Protein AF-A0A1H3JTW1-F1 (afdb_monomer_lite)

Sequence (187 aa):
MADDEDEQVDLDAFEPDTESDEREAGEGAERQVGAGPDRGVDTGDSSDGGDDETGGDDAVETTPVADLDSDERIELGVDLLAHVERDSLSLAEAVDRIETVTTNPALTREILDTAELRGVIEREGGRLQTRRRGTAVQFEAEVIEREGDYECRRCGASLSTGHFVRFGTGELGPFGPSCVRAVLGRD

pLDDT: mean 70.4, std 19.63, range [35.31, 95.12]

Foldseek 3Di:
DDDDDDDDPDPPDDDDDDDDDDDDDDDDDDDDDDDDDDDDDDDDDDDDDDDDDDPDPPPPPFDELVRDDLVLLLVVLLQLLLQAPDQKAAPVLSLLLSVLNPPDVVSSVSSVVVNVVVVQWDDDPRIIGGPNPPCHPPPVPFKDKDADFDAFSNPRDTDRIFIWGDDPSGIGDRHDPVRVCVSSHND

Organism: NCBI:txid660517

InterPro domains:
  IPR043870 Protein of unknown function DUF5830 [PF19148] (73-187)

Radius of gyration: 27.18 Å; chains: 1; bounding box: 53×55×98 Å

Structure (mmCIF, N/CA/C/O backbone):
data_AF-A0A1H3JTW1-F1
#
_entry.id   AF-A0A1H3JTW1-F1
#
loop_
_atom_site.group_PDB
_atom_site.id
_atom_site.type_symbol
_atom_site.label_atom_id
_atom_site.label_alt_id
_atom_site.label_comp_id
_atom_site.label_asym_id
_atom_site.label_entity_id
_atom_site.label_seq_id
_atom_site.pdbx_PDB_ins_code
_atom_site.Cartn_x
_atom_site.Cartn_y
_atom_site.Cartn_z
_atom_site.occupancy
_atom_site.B_iso_or_equiv
_atom_site.auth_seq_id
_atom_site.auth_comp_id
_atom_site.auth_asym_id
_atom_site.auth_atom_id
_atom_site.pdbx_PDB_model_num
ATOM 1 N N . MET A 1 1 ? 16.845 -17.003 59.745 1.00 39.97 1 MET A N 1
ATOM 2 C CA . MET A 1 1 ? 16.706 -16.039 58.637 1.00 39.97 1 MET A CA 1
ATOM 3 C C . MET A 1 1 ? 15.468 -16.523 57.905 1.00 39.97 1 MET A C 1
ATOM 5 O O . MET A 1 1 ? 15.562 -17.589 57.317 1.00 39.97 1 MET A O 1
ATOM 9 N N . ALA A 1 2 ? 14.305 -16.113 58.422 1.00 48.03 2 ALA A N 1
ATOM 10 C CA . ALA A 1 2 ? 13.511 -14.977 57.918 1.00 48.03 2 ALA A CA 1
ATOM 11 C C . ALA A 1 2 ? 12.881 -15.384 56.571 1.00 48.03 2 ALA A C 1
ATOM 13 O O . ALA A 1 2 ? 13.648 -15.608 55.640 1.00 48.03 2 ALA A O 1
ATOM 14 N N . ASP A 1 3 ? 11.625 -15.854 56.542 1.00 45.81 3 ASP A N 1
ATOM 15 C CA . ASP A 1 3 ? 10.356 -15.072 56.545 1.00 45.81 3 ASP A CA 1
ATOM 16 C C . ASP A 1 3 ? 10.155 -14.324 55.200 1.00 45.81 3 ASP A C 1
ATOM 18 O O . ASP A 1 3 ? 11.155 -13.948 54.595 1.00 45.81 3 ASP A O 1
ATOM 22 N N . ASP A 1 4 ? 8.887 -14.166 54.778 1.00 54.69 4 ASP A N 1
ATOM 23 C CA . ASP A 1 4 ? 8.293 -13.800 53.457 1.00 54.69 4 ASP A CA 1
ATOM 24 C C . ASP A 1 4 ? 7.843 -15.033 52.640 1.00 54.69 4 ASP A C 1
ATOM 26 O O . ASP A 1 4 ? 8.648 -15.682 51.972 1.00 54.69 4 ASP A O 1
ATOM 30 N N . GLU A 1 5 ? 6.613 -15.560 52.738 1.00 53.56 5 GLU A N 1
ATOM 31 C CA . GLU A 1 5 ? 5.251 -14.969 52.787 1.00 53.56 5 GLU A CA 1
ATOM 32 C C . GLU A 1 5 ? 4.849 -14.197 51.512 1.00 53.56 5 GLU A C 1
ATOM 34 O O . GLU A 1 5 ? 5.497 -13.241 51.113 1.00 53.56 5 GLU A O 1
ATOM 39 N N . ASP A 1 6 ? 3.785 -14.711 50.881 1.00 49.84 6 ASP A N 1
ATOM 40 C CA . ASP A 1 6 ? 2.730 -14.053 50.102 1.00 49.84 6 ASP A CA 1
ATOM 41 C C . ASP A 1 6 ? 3.029 -12.800 49.258 1.00 49.84 6 ASP A C 1
ATOM 43 O O . ASP A 1 6 ? 3.223 -11.716 49.788 1.00 49.84 6 ASP A O 1
ATOM 47 N N . GLU A 1 7 ? 2.806 -12.908 47.940 1.00 55.66 7 GLU A N 1
ATOM 48 C CA . GLU A 1 7 ? 1.711 -12.145 47.309 1.00 55.66 7 GLU A CA 1
ATOM 49 C C . GLU A 1 7 ? 1.318 -12.793 45.968 1.00 55.66 7 GLU A C 1
ATOM 51 O O . GLU A 1 7 ? 1.917 -12.560 44.916 1.00 55.66 7 GLU A O 1
ATOM 56 N N . GLN A 1 8 ? 0.306 -13.662 46.009 1.00 54.03 8 GLN A N 1
ATOM 57 C CA . GLN A 1 8 ? -0.474 -13.982 44.818 1.00 54.03 8 GLN A CA 1
ATOM 58 C C . GLN A 1 8 ? -1.386 -12.788 44.548 1.00 54.03 8 GLN A C 1
ATOM 60 O O . GLN A 1 8 ? -2.304 -12.522 45.321 1.00 54.03 8 GLN A O 1
ATOM 65 N N . VAL A 1 9 ? -1.118 -12.045 43.477 1.00 57.81 9 VAL A N 1
ATOM 66 C CA . VAL A 1 9 ? -2.037 -11.006 43.003 1.00 57.81 9 VAL A CA 1
ATOM 67 C C . VAL A 1 9 ? -3.036 -11.667 42.057 1.00 57.81 9 VAL A C 1
ATOM 69 O O . VAL A 1 9 ? -2.832 -11.730 40.845 1.00 57.81 9 VAL A O 1
ATOM 72 N N . ASP A 1 10 ? -4.101 -12.214 42.640 1.00 49.75 10 ASP A N 1
ATOM 73 C CA . ASP A 1 10 ? -5.348 -12.517 41.944 1.00 49.75 10 ASP A CA 1
ATOM 74 C C . ASP A 1 10 ? -5.970 -11.193 41.469 1.00 49.75 10 ASP A C 1
ATOM 76 O O . ASP A 1 10 ? -6.412 -10.371 42.274 1.00 49.75 10 ASP A O 1
ATOM 80 N N . LEU A 1 11 ? -5.988 -10.966 40.155 1.00 53.09 11 LEU A N 1
ATOM 81 C CA . LEU A 1 11 ? -6.715 -9.863 39.521 1.00 53.09 11 LEU A CA 1
ATOM 82 C C . LEU A 1 11 ? -7.708 -10.421 38.496 1.00 53.09 11 LEU A C 1
ATOM 84 O O . LEU A 1 11 ? -7.651 -10.111 37.309 1.00 53.09 11 LEU A O 1
ATOM 88 N N . ASP A 1 12 ? -8.636 -11.240 38.983 1.00 49.94 12 ASP A N 1
ATOM 89 C CA . ASP A 1 12 ? -9.962 -11.387 38.388 1.00 49.94 12 ASP A CA 1
ATOM 90 C C . ASP A 1 12 ? -10.870 -10.296 38.975 1.00 49.94 12 ASP A C 1
ATOM 92 O O . ASP A 1 12 ? -11.143 -10.320 40.174 1.00 49.94 12 ASP A O 1
ATOM 96 N N . ALA A 1 13 ? -11.307 -9.340 38.142 1.00 59.62 13 ALA A N 1
ATOM 97 C CA . ALA A 1 13 ? -12.614 -8.657 38.192 1.00 59.62 13 ALA A CA 1
ATOM 98 C C . ALA A 1 13 ? -12.551 -7.274 37.524 1.00 59.62 13 ALA A C 1
ATOM 100 O O . ALA A 1 13 ? -12.256 -6.270 38.173 1.00 59.62 13 ALA A O 1
ATOM 101 N N . PHE A 1 14 ? -12.934 -7.194 36.250 1.00 41.34 14 PHE A N 1
ATOM 102 C CA . PHE A 1 14 ? -13.675 -6.022 35.782 1.00 41.34 14 PHE A CA 1
ATOM 103 C C . PHE A 1 14 ? -14.545 -6.402 34.581 1.00 41.34 14 PHE A C 1
ATOM 105 O O . PHE A 1 14 ? -14.146 -6.272 33.426 1.00 41.34 14 PHE A O 1
ATOM 112 N N . GLU A 1 15 ? -15.726 -6.937 34.879 1.00 53.72 15 GLU A N 1
ATOM 113 C CA . GLU A 1 15 ? -16.833 -7.004 33.926 1.00 53.72 15 GLU A CA 1
ATOM 114 C C . GLU A 1 15 ? -17.608 -5.667 33.897 1.00 53.72 15 GLU A C 1
ATOM 116 O O . GLU A 1 15 ? -17.462 -4.855 34.817 1.00 53.72 15 GLU A O 1
ATOM 121 N N . PRO A 1 16 ? -18.351 -5.401 32.806 1.00 55.44 16 PRO A N 1
ATOM 122 C CA . PRO A 1 16 ? -18.637 -4.064 32.298 1.00 55.44 16 PRO A CA 1
ATOM 123 C C . PRO A 1 16 ? -20.049 -3.575 32.636 1.00 55.44 16 PRO A C 1
ATOM 125 O O . PRO A 1 16 ? -21.001 -4.337 32.544 1.00 55.44 16 PRO A O 1
ATOM 128 N N . ASP A 1 17 ? -20.204 -2.271 32.869 1.00 44.56 17 ASP A N 1
ATOM 129 C CA . ASP A 1 17 ? -21.512 -1.611 32.879 1.00 44.56 17 ASP A CA 1
ATOM 130 C C . ASP A 1 17 ? -21.368 -0.147 32.451 1.00 44.56 17 ASP A C 1
ATOM 132 O O . ASP A 1 17 ? -20.795 0.676 33.166 1.00 44.56 17 ASP A O 1
ATOM 136 N N . THR A 1 18 ? -21.905 0.207 31.284 1.00 54.62 18 THR A N 1
ATOM 137 C CA . THR A 1 18 ? -22.681 1.450 31.145 1.00 54.62 18 THR A CA 1
ATOM 138 C C . THR A 1 18 ? -23.544 1.386 29.893 1.00 54.62 18 THR A C 1
ATOM 140 O O . THR A 1 18 ? -23.107 1.605 28.766 1.00 54.62 18 THR A O 1
ATOM 143 N N . GLU A 1 19 ? -24.798 1.031 30.144 1.00 47.00 19 GLU A N 1
ATOM 144 C CA . GLU A 1 19 ? -25.933 1.193 29.256 1.00 47.00 19 GLU A CA 1
ATOM 145 C C . GLU A 1 19 ? -26.225 2.676 28.959 1.00 47.00 19 GLU A C 1
ATOM 147 O O . GLU A 1 19 ? -25.937 3.561 29.767 1.00 47.00 19 GLU A O 1
ATOM 152 N N . SER A 1 20 ? -26.985 2.856 27.875 1.00 45.66 20 SER A N 1
ATOM 153 C CA . SER A 1 20 ? -27.972 3.917 27.627 1.00 45.66 20 SER A CA 1
ATOM 154 C C . SER A 1 20 ? -27.495 5.241 27.024 1.00 45.66 20 SER A C 1
ATOM 156 O O . SER A 1 20 ? -26.458 5.776 27.387 1.00 45.66 20 SER A O 1
ATOM 158 N N . ASP A 1 21 ? -28.259 5.944 26.196 1.00 40.72 21 ASP A N 1
ATOM 159 C CA . ASP A 1 21 ? -29.463 5.690 25.390 1.00 40.72 21 ASP A CA 1
ATOM 160 C C . ASP A 1 21 ? -29.823 7.086 24.841 1.00 40.72 21 ASP A C 1
ATOM 162 O O . ASP A 1 21 ? -30.014 8.005 25.633 1.00 40.72 21 ASP A O 1
ATOM 166 N N . GLU A 1 22 ? -29.859 7.217 23.511 1.00 48.59 22 GLU A N 1
ATOM 167 C CA . GLU A 1 22 ? -30.683 8.132 22.697 1.00 48.59 22 GLU A CA 1
ATOM 168 C C . GLU A 1 22 ? -30.668 9.669 22.925 1.00 48.59 22 GLU A C 1
ATOM 170 O O . GLU A 1 22 ? -30.369 10.172 24.002 1.00 48.59 22 GLU A O 1
ATOM 175 N N . ARG A 1 23 ? -31.148 10.389 21.879 1.00 49.84 23 ARG A N 1
ATOM 176 C CA . ARG A 1 23 ? -31.726 11.768 21.831 1.00 49.84 23 ARG A CA 1
ATOM 177 C C . ARG A 1 23 ? -30.828 12.879 21.235 1.00 49.84 23 ARG A C 1
ATOM 179 O O . ARG A 1 23 ? -29.705 13.055 21.673 1.00 49.84 23 ARG A O 1
ATOM 186 N N . GLU A 1 24 ? -31.222 13.727 20.271 1.00 51.81 24 GLU A N 1
ATOM 187 C CA . GLU A 1 24 ? -32.427 13.893 19.436 1.00 51.81 24 GLU A CA 1
ATOM 188 C C . GLU A 1 24 ? -32.083 14.613 18.112 1.00 51.81 24 GLU A C 1
ATOM 190 O O . GLU A 1 24 ? -31.030 15.228 17.952 1.00 51.81 24 GLU A O 1
ATOM 195 N N . ALA A 1 25 ? -33.068 14.547 17.215 1.00 50.84 25 ALA A N 1
ATOM 196 C CA . ALA A 1 25 ? -33.339 15.302 16.000 1.00 50.84 25 ALA A CA 1
ATOM 197 C C . ALA A 1 25 ? -32.882 16.774 15.918 1.00 50.84 25 ALA A C 1
ATOM 199 O O . ALA A 1 25 ? -32.978 17.556 16.862 1.00 50.84 25 ALA A O 1
ATOM 200 N N . GLY A 1 26 ? -32.556 17.171 14.684 1.00 46.72 26 GLY A N 1
ATOM 201 C CA . GLY A 1 26 ? -32.513 18.557 14.230 1.00 46.72 26 GLY A CA 1
ATOM 202 C C . GLY A 1 26 ? -32.901 18.658 12.754 1.00 46.72 26 GLY A C 1
ATOM 203 O O . GLY A 1 26 ? -32.041 18.638 11.879 1.00 46.72 26 GLY A O 1
ATOM 204 N N . GLU A 1 27 ? -34.204 18.741 12.488 1.00 47.66 27 GLU A N 1
ATOM 205 C CA . GLU A 1 27 ? -34.794 19.157 11.210 1.00 47.66 27 GLU A CA 1
ATOM 206 C C . GLU A 1 27 ? -34.706 20.689 11.040 1.00 47.66 27 GLU A C 1
ATOM 208 O O . GLU A 1 27 ? -34.861 21.440 12.003 1.00 47.66 27 GLU A O 1
ATOM 213 N N . GLY A 1 28 ? -34.519 21.165 9.804 1.00 42.78 28 GLY A N 1
ATOM 214 C CA . GLY A 1 28 ? -34.637 22.585 9.435 1.00 42.78 28 GLY A CA 1
ATOM 215 C C . GLY A 1 28 ? -34.080 22.850 8.030 1.00 42.78 28 GLY A C 1
ATOM 216 O O . GLY A 1 28 ? -32.876 22.976 7.856 1.00 42.78 28 GLY A O 1
ATOM 217 N N . ALA A 1 29 ? -34.882 22.719 6.973 1.00 45.94 29 ALA A N 1
ATOM 218 C CA . ALA A 1 29 ? -35.736 23.773 6.407 1.00 45.94 29 ALA A CA 1
ATOM 219 C C . ALA A 1 29 ? -34.972 24.813 5.546 1.00 45.94 29 ALA A C 1
ATOM 221 O O . ALA A 1 29 ? -34.423 25.792 6.037 1.00 45.94 29 ALA A O 1
ATOM 222 N N . GLU A 1 30 ? -34.982 24.544 4.234 1.00 45.72 30 GLU A N 1
ATOM 223 C CA . GLU A 1 30 ? -35.248 25.4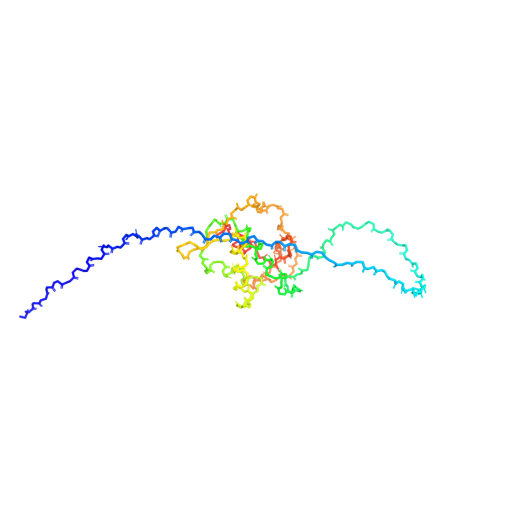47 3.097 1.00 45.72 30 GLU A CA 1
ATOM 224 C C . GLU A 1 30 ? -34.903 26.957 3.159 1.00 45.72 30 GLU A C 1
ATOM 226 O O . GLU A 1 30 ? -35.371 27.703 4.014 1.00 45.72 30 GLU A O 1
ATOM 231 N N . ARG A 1 31 ? -34.274 27.468 2.082 1.00 42.44 31 ARG A N 1
ATOM 232 C CA . ARG A 1 31 ? -34.903 28.495 1.218 1.00 42.44 31 ARG A CA 1
ATOM 233 C C . ARG A 1 31 ? -34.130 28.787 -0.071 1.00 42.44 31 ARG A C 1
ATOM 235 O O . ARG A 1 31 ? -32.915 28.927 -0.092 1.00 42.44 31 ARG A O 1
ATOM 242 N N . GLN A 1 32 ? -34.920 28.929 -1.129 1.00 51.72 32 GLN A N 1
ATOM 243 C CA . GLN A 1 32 ? -34.580 29.312 -2.497 1.00 51.72 32 GLN A CA 1
ATOM 244 C C . GLN A 1 32 ? -34.522 30.844 -2.640 1.00 51.72 32 GLN A C 1
ATOM 246 O O . GLN A 1 32 ? -35.318 31.518 -1.992 1.00 51.72 32 GLN A O 1
ATOM 251 N N . VAL A 1 33 ? -33.674 31.362 -3.538 1.00 49.25 33 VAL A N 1
ATOM 252 C CA . VAL A 1 33 ? -33.781 32.628 -4.317 1.00 49.25 33 VAL A CA 1
ATOM 253 C C . VAL A 1 33 ? -32.602 32.627 -5.317 1.00 49.25 33 VAL A C 1
ATOM 255 O O . VAL A 1 33 ? -31.524 32.197 -4.939 1.00 49.25 33 VAL A O 1
ATOM 258 N N . GLY A 1 34 ? -32.641 33.051 -6.580 1.00 40.59 34 GLY A N 1
ATOM 259 C CA . GLY A 1 34 ? -33.642 33.651 -7.458 1.00 40.59 34 GLY A CA 1
ATOM 260 C C . GLY A 1 34 ? -33.012 33.892 -8.857 1.00 40.59 34 GLY A C 1
ATOM 261 O O . GLY A 1 34 ? -31.815 33.694 -9.040 1.00 40.59 34 GLY A O 1
ATOM 262 N N . ALA A 1 35 ? -33.850 34.286 -9.824 1.00 41.34 35 ALA A N 1
ATOM 263 C CA . ALA A 1 35 ? -33.577 34.642 -11.233 1.00 41.34 35 ALA A CA 1
ATOM 264 C C . ALA A 1 35 ? -32.351 35.566 -11.454 1.00 41.34 35 ALA A C 1
ATOM 266 O O . ALA A 1 35 ? -32.065 36.395 -10.601 1.00 41.34 35 ALA A O 1
ATOM 267 N N . GLY A 1 36 ? -31.599 35.515 -12.561 1.00 38.34 36 GLY A N 1
ATOM 268 C CA . GLY A 1 36 ? -31.982 35.720 -13.970 1.00 38.34 36 GLY A CA 1
ATOM 269 C C . GLY A 1 36 ? -30.752 36.193 -14.798 1.00 38.34 36 GLY A C 1
ATOM 270 O O . GLY A 1 36 ? -29.670 36.291 -14.227 1.00 38.34 36 GLY A O 1
ATOM 271 N N . PRO A 1 37 ? -30.891 36.438 -16.119 1.00 66.38 37 PRO A N 1
ATOM 272 C CA . PRO A 1 37 ? -29.858 36.233 -17.156 1.00 66.38 37 PRO A CA 1
ATOM 273 C C . PRO A 1 37 ? -29.058 37.496 -17.538 1.00 66.38 37 PRO A C 1
ATOM 275 O O . PRO A 1 37 ? -29.441 38.577 -17.123 1.00 66.38 37 PRO A O 1
ATOM 278 N N . ASP A 1 38 ? -27.984 37.359 -18.343 1.00 41.66 38 ASP A N 1
ATOM 279 C CA . ASP A 1 38 ? -27.704 38.155 -19.568 1.00 41.66 38 ASP A CA 1
ATOM 280 C C . ASP A 1 38 ? -26.232 38.075 -20.067 1.00 41.66 38 ASP A C 1
ATOM 282 O O . ASP A 1 38 ? -25.303 38.517 -19.404 1.00 41.66 38 ASP A O 1
ATOM 286 N N . ARG A 1 39 ? -26.091 37.573 -21.306 1.00 46.66 39 ARG A N 1
ATOM 287 C CA . ARG A 1 39 ? -25.243 38.015 -22.445 1.00 46.66 39 ARG A CA 1
ATOM 288 C C . ARG A 1 39 ? -23.734 38.302 -22.297 1.00 46.66 39 ARG A C 1
ATOM 290 O O . ARG A 1 39 ? -23.318 39.258 -21.658 1.00 46.66 39 ARG A O 1
ATOM 297 N N . GLY A 1 40 ? -22.969 37.657 -23.186 1.00 42.19 40 GLY A N 1
ATOM 298 C CA . GLY A 1 40 ? -21.705 38.176 -23.723 1.00 42.19 40 GLY A CA 1
ATOM 299 C C . GLY A 1 40 ? -21.008 37.185 -24.657 1.00 42.19 40 GLY A C 1
ATOM 300 O O . GLY A 1 40 ? -20.338 36.279 -24.187 1.00 42.19 40 GLY A O 1
ATOM 301 N N . VAL A 1 41 ? -21.222 37.338 -25.963 1.00 51.16 41 VAL A N 1
ATOM 302 C CA . VAL A 1 41 ? -20.533 36.638 -27.061 1.00 51.16 41 VAL A CA 1
ATOM 303 C C . VAL A 1 41 ? -19.079 37.101 -27.173 1.00 51.16 41 VAL A C 1
ATOM 305 O O . VAL A 1 41 ? -18.845 38.273 -26.927 1.00 51.16 41 VAL A O 1
ATOM 308 N N . ASP A 1 42 ? -18.160 36.237 -27.617 1.00 41.31 42 ASP A N 1
ATOM 309 C CA . ASP A 1 42 ? -17.173 36.597 -28.646 1.00 41.31 42 ASP A CA 1
ATOM 310 C C . ASP A 1 42 ? -16.522 35.352 -29.274 1.00 41.31 42 ASP A C 1
ATOM 312 O O . ASP A 1 42 ? -16.047 34.429 -28.617 1.00 41.31 42 ASP A O 1
ATOM 316 N N . THR A 1 43 ? -16.590 35.361 -30.598 1.00 47.75 43 THR A N 1
ATOM 317 C CA . THR A 1 43 ? -16.120 34.405 -31.601 1.00 47.75 43 THR A CA 1
ATOM 318 C C . THR A 1 43 ? -14.596 34.378 -31.719 1.00 47.75 43 THR A C 1
ATOM 320 O O . THR A 1 43 ? -13.959 35.428 -31.757 1.00 47.75 43 THR A O 1
ATOM 323 N N . GLY A 1 44 ? -14.031 33.186 -31.916 1.00 41.81 44 GLY A N 1
ATOM 324 C CA . GLY A 1 44 ? -12.635 32.985 -32.302 1.00 41.81 44 GLY A CA 1
ATOM 325 C C . GLY A 1 44 ? -12.475 31.678 -33.068 1.00 41.81 44 GLY A C 1
ATOM 326 O O . GLY A 1 44 ? -12.157 30.648 -32.489 1.00 41.81 44 GLY A O 1
ATOM 327 N N . ASP A 1 45 ? -12.771 31.751 -34.362 1.00 43.66 45 ASP A N 1
ATOM 328 C CA . ASP A 1 45 ? -12.500 30.755 -35.394 1.00 43.66 45 ASP A CA 1
ATOM 329 C C . ASP A 1 45 ? -10.990 30.518 -35.554 1.00 43.66 45 ASP A C 1
ATOM 331 O O . ASP A 1 45 ? -10.225 31.466 -35.734 1.00 43.66 45 ASP A O 1
ATOM 335 N N . SER A 1 46 ? -10.573 29.255 -35.512 1.00 43.56 46 SER A N 1
ATOM 336 C CA . SER A 1 46 ? -9.459 28.726 -36.305 1.00 43.56 46 SER A CA 1
ATOM 337 C C . SER A 1 46 ? -9.618 27.215 -36.382 1.00 43.56 46 SER A C 1
ATOM 339 O O . SER A 1 46 ? -9.343 26.480 -35.437 1.00 43.56 46 SER A O 1
ATOM 341 N N . SER A 1 47 ? -10.134 26.789 -37.528 1.00 48.53 47 SER A N 1
ATOM 342 C CA . SER A 1 47 ? -10.092 25.411 -37.988 1.00 48.53 47 SER A CA 1
ATOM 343 C C . SER A 1 47 ? -8.639 25.041 -38.281 1.00 48.53 47 SER A C 1
ATOM 345 O O . SER A 1 47 ? -8.007 25.722 -39.084 1.00 48.53 47 SER A O 1
ATOM 347 N N . ASP A 1 48 ? -8.137 23.953 -37.708 1.00 42.53 48 ASP A N 1
ATOM 348 C CA . ASP A 1 48 ? -7.096 23.168 -38.368 1.00 42.53 48 ASP A CA 1
ATOM 349 C C . ASP A 1 48 ? -7.483 21.695 -38.251 1.00 42.53 48 ASP A C 1
ATOM 351 O O . ASP A 1 48 ? -7.746 21.176 -37.165 1.00 42.53 48 ASP A O 1
ATOM 355 N N . GLY A 1 49 ? -7.685 21.099 -39.422 1.00 47.41 49 GLY A N 1
ATOM 356 C CA . GLY A 1 49 ? -8.200 19.756 -39.592 1.00 47.41 49 GLY A CA 1
ATOM 357 C C . GLY A 1 49 ? -7.156 18.707 -39.245 1.00 47.41 49 GLY A C 1
ATOM 358 O O . GLY A 1 49 ? -5.959 18.877 -39.458 1.00 47.41 49 GLY A O 1
ATOM 359 N N . GLY A 1 50 ? -7.663 17.586 -38.759 1.00 39.94 50 GLY A N 1
ATOM 360 C CA . GLY A 1 50 ? -6.912 16.371 -38.524 1.00 39.94 50 GLY A CA 1
ATOM 361 C C . GLY A 1 50 ? -7.898 15.245 -38.287 1.00 39.94 50 GLY A C 1
ATOM 362 O O . GLY A 1 50 ? -8.052 14.785 -37.162 1.00 39.94 50 GLY A O 1
ATOM 363 N N . ASP A 1 51 ? -8.616 14.862 -39.341 1.00 48.53 51 ASP A N 1
ATOM 364 C CA . ASP A 1 51 ? -9.229 13.546 -39.434 1.00 48.53 51 ASP A CA 1
ATOM 365 C C . ASP A 1 51 ? -8.105 12.502 -39.339 1.00 48.53 51 ASP A C 1
ATOM 367 O O . ASP A 1 51 ? -7.309 12.361 -40.268 1.00 48.53 51 ASP A O 1
ATOM 371 N N . ASP A 1 52 ? -8.029 11.778 -38.227 1.00 37.97 52 ASP A N 1
ATOM 372 C CA . ASP A 1 52 ? -7.421 10.452 -38.219 1.00 37.97 52 ASP A CA 1
ATOM 373 C C . ASP A 1 52 ? -8.286 9.523 -37.373 1.00 37.97 52 ASP A C 1
ATOM 375 O O . ASP A 1 52 ? -8.313 9.551 -36.141 1.00 37.97 52 ASP A O 1
ATOM 379 N N . GLU A 1 53 ? -9.070 8.730 -38.092 1.00 50.47 53 GLU A N 1
ATOM 380 C CA . GLU A 1 53 ? -9.780 7.596 -37.546 1.00 50.47 53 GLU A CA 1
ATOM 381 C C . GLU A 1 53 ? -8.757 6.510 -37.227 1.00 50.47 53 GLU A C 1
ATOM 383 O O . GLU A 1 53 ? -8.422 5.684 -38.075 1.00 50.47 53 GLU A O 1
ATOM 388 N N . THR A 1 54 ? -8.308 6.478 -35.977 1.00 44.66 54 THR A N 1
ATOM 389 C CA . THR A 1 54 ? -7.739 5.265 -35.406 1.00 44.66 54 THR A CA 1
ATOM 390 C C . THR A 1 54 ? -8.629 4.826 -34.253 1.00 44.66 54 THR A C 1
ATOM 392 O O . THR A 1 54 ? -8.553 5.338 -33.138 1.00 44.66 54 THR A O 1
ATOM 395 N N . GLY A 1 55 ? -9.494 3.847 -34.530 1.00 49.16 55 GLY A N 1
ATOM 396 C CA . GLY A 1 55 ? -9.932 2.927 -33.491 1.00 49.16 55 GLY A CA 1
ATOM 397 C C . GLY A 1 55 ? -8.681 2.290 -32.894 1.00 49.16 55 GLY A C 1
ATOM 398 O O . GLY A 1 55 ? -8.032 1.478 -33.548 1.00 49.16 55 GLY A O 1
ATOM 399 N N . GLY A 1 56 ? -8.318 2.738 -31.699 1.00 38.44 56 GLY A N 1
ATOM 400 C CA . GLY A 1 56 ? -7.268 2.170 -30.875 1.00 38.44 56 GLY A CA 1
ATOM 401 C C . GLY A 1 56 ? -7.920 1.710 -29.588 1.00 38.44 56 GLY A C 1
ATOM 402 O O . GLY A 1 56 ? -8.524 2.505 -28.874 1.00 38.44 56 GLY A O 1
ATOM 403 N N . ASP A 1 57 ? -7.867 0.409 -29.367 1.00 36.06 57 ASP A N 1
ATOM 404 C CA . ASP A 1 57 ? -8.266 -0.294 -28.163 1.00 36.06 57 ASP A CA 1
ATOM 405 C C . ASP A 1 57 ? -7.867 0.475 -26.895 1.00 36.06 57 ASP A C 1
ATOM 407 O O . ASP A 1 57 ? -6.805 1.093 -26.851 1.00 36.06 57 ASP A O 1
ATOM 411 N N . ASP A 1 58 ? -8.734 0.410 -25.885 1.00 35.31 58 ASP A N 1
ATOM 412 C CA . ASP A 1 58 ? -8.636 0.982 -24.537 1.00 35.31 58 ASP A CA 1
ATOM 413 C C . ASP A 1 58 ? -7.323 0.563 -23.832 1.00 35.31 58 ASP A C 1
ATOM 415 O O . ASP A 1 58 ? -7.278 -0.290 -22.946 1.00 35.31 58 ASP A O 1
ATOM 419 N N . ALA A 1 59 ? -6.201 1.115 -24.281 1.00 43.50 59 ALA A N 1
ATOM 420 C CA . ALA A 1 59 ? -4.927 1.073 -23.602 1.00 43.50 59 ALA A CA 1
ATOM 421 C C . ALA A 1 59 ? -4.959 2.231 -22.615 1.00 43.50 59 ALA A C 1
ATOM 423 O O . ALA A 1 59 ? -4.447 3.313 -22.892 1.00 43.50 59 ALA A O 1
ATOM 424 N N . VAL A 1 60 ? -5.618 2.006 -21.476 1.00 45.38 60 VAL A N 1
ATOM 425 C CA . VAL A 1 60 ? -5.374 2.786 -20.263 1.00 45.38 60 VAL A CA 1
ATOM 426 C C . VAL A 1 60 ? -3.858 2.932 -20.149 1.00 45.38 60 VAL A C 1
ATOM 428 O O . VAL A 1 60 ? -3.166 1.933 -19.941 1.00 45.38 60 VAL A O 1
ATOM 431 N N . GLU A 1 61 ? -3.333 4.142 -20.356 1.00 46.72 61 GLU A N 1
ATOM 432 C CA . GLU A 1 61 ? -1.950 4.451 -20.012 1.00 46.72 61 GLU A CA 1
ATOM 433 C C . GLU A 1 61 ? -1.838 4.218 -18.505 1.00 46.72 61 GLU A C 1
ATOM 435 O O . GLU A 1 61 ? -2.271 5.028 -17.691 1.00 46.72 61 GLU A O 1
ATOM 440 N N . THR A 1 62 ? -1.375 3.030 -18.120 1.00 53.84 62 THR A N 1
ATOM 441 C CA . THR A 1 62 ? -1.196 2.646 -16.723 1.00 53.84 62 THR A CA 1
ATOM 442 C C . THR A 1 62 ? -0.039 3.458 -16.167 1.00 53.84 62 THR A C 1
ATOM 444 O O . THR A 1 62 ? 1.123 3.077 -16.316 1.00 53.84 62 THR A O 1
ATOM 447 N N . THR A 1 63 ? -0.372 4.597 -15.563 1.00 58.59 63 THR A N 1
ATOM 448 C CA . THR A 1 63 ? 0.565 5.473 -14.868 1.00 58.59 63 THR A CA 1
ATOM 449 C C . THR A 1 63 ? 1.279 4.677 -13.771 1.00 58.59 63 THR A C 1
ATOM 451 O O . THR A 1 63 ? 0.620 4.129 -12.878 1.00 58.59 63 THR A O 1
ATOM 454 N N . PRO A 1 64 ? 2.617 4.564 -13.817 1.00 64.31 64 PRO A N 1
ATOM 455 C CA . PRO A 1 64 ? 3.376 3.935 -12.751 1.00 64.31 64 PRO A CA 1
ATOM 456 C C . PRO A 1 64 ? 3.125 4.655 -11.426 1.00 64.31 64 PRO A C 1
ATOM 458 O O . PRO A 1 64 ? 3.032 5.874 -11.376 1.00 64.31 64 PRO A O 1
ATOM 461 N N . VAL A 1 65 ? 3.143 3.920 -10.313 1.00 65.56 65 VAL A N 1
ATOM 462 C CA . VAL A 1 65 ? 2.994 4.486 -8.949 1.00 65.56 65 VAL A CA 1
ATOM 463 C C . VAL A 1 65 ? 3.934 5.663 -8.642 1.00 65.56 65 VAL A C 1
ATOM 465 O O . VAL A 1 65 ? 3.670 6.468 -7.749 1.00 65.56 65 VAL A O 1
ATOM 468 N N . ALA A 1 66 ? 5.063 5.740 -9.352 1.00 66.44 66 ALA A N 1
ATOM 469 C CA . ALA A 1 66 ? 6.028 6.825 -9.223 1.00 66.44 66 ALA A CA 1
ATOM 470 C C . ALA A 1 66 ? 5.455 8.181 -9.670 1.00 66.44 66 ALA A C 1
ATOM 472 O O . ALA A 1 66 ? 5.816 9.201 -9.086 1.00 66.44 66 ALA A O 1
ATOM 473 N N . ASP A 1 67 ? 4.550 8.167 -10.646 1.00 74.50 67 ASP A N 1
ATOM 474 C CA . ASP A 1 67 ? 3.989 9.344 -11.307 1.00 74.50 67 ASP A CA 1
ATOM 475 C C . ASP A 1 67 ? 2.625 9.763 -10.726 1.00 74.50 67 ASP A C 1
ATOM 477 O O . ASP A 1 67 ? 2.108 10.811 -11.093 1.00 74.50 67 ASP A O 1
ATOM 481 N N . LEU A 1 68 ? 2.064 8.977 -9.796 1.00 78.31 68 LEU A N 1
ATOM 482 C CA . LEU A 1 68 ? 0.800 9.284 -9.119 1.00 78.31 68 LEU A CA 1
ATOM 483 C C . LEU A 1 68 ? 0.932 10.477 -8.160 1.00 78.31 68 LEU A C 1
ATOM 485 O O . LEU A 1 68 ? 1.941 10.634 -7.466 1.00 78.31 68 LEU A O 1
ATOM 489 N N . ASP A 1 69 ? -0.119 11.275 -8.031 1.00 86.50 69 ASP A N 1
ATOM 490 C CA . ASP A 1 69 ? -0.252 12.301 -7.003 1.00 86.50 69 ASP A CA 1
ATOM 491 C C . ASP A 1 69 ? -0.532 11.689 -5.613 1.00 86.50 69 ASP A C 1
ATOM 493 O O . ASP A 1 69 ? -0.602 10.471 -5.415 1.00 86.50 69 ASP A O 1
ATOM 497 N N . SER A 1 70 ? -0.603 12.530 -4.578 1.00 86.69 70 SER A N 1
ATOM 498 C CA . SER A 1 70 ? -0.864 12.072 -3.202 1.00 86.69 70 SER A CA 1
ATOM 499 C C . SER A 1 70 ? -2.218 11.373 -3.074 1.00 86.69 70 SER A C 1
ATOM 501 O O . SER A 1 70 ? -2.268 10.275 -2.523 1.00 86.69 70 SER A O 1
ATOM 503 N N . ASP A 1 71 ? -3.279 11.972 -3.622 1.00 87.88 71 ASP A N 1
ATOM 504 C CA . ASP A 1 71 ? -4.635 11.414 -3.604 1.00 87.88 71 ASP A CA 1
ATOM 505 C C . ASP A 1 71 ? -4.703 10.068 -4.339 1.00 87.88 71 ASP A C 1
ATOM 507 O O . ASP A 1 71 ? -5.233 9.094 -3.813 1.00 87.88 71 ASP A O 1
ATOM 511 N N . GLU A 1 72 ? -4.072 9.960 -5.508 1.00 88.06 72 GLU A N 1
ATOM 512 C CA . GLU A 1 72 ? -4.022 8.713 -6.280 1.00 88.06 72 GLU A CA 1
ATOM 513 C C . GLU A 1 72 ? -3.254 7.600 -5.550 1.00 88.06 72 GLU A C 1
ATOM 515 O O . GLU A 1 72 ? -3.671 6.441 -5.563 1.00 88.06 72 GLU A O 1
ATOM 520 N N . ARG A 1 73 ? -2.164 7.928 -4.838 1.00 89.31 73 ARG A N 1
ATOM 521 C CA . ARG A 1 73 ? -1.486 6.950 -3.964 1.00 89.31 73 ARG A CA 1
ATOM 522 C C . ARG A 1 73 ? -2.361 6.510 -2.799 1.00 89.31 73 ARG A C 1
ATOM 524 O O . ARG A 1 73 ? -2.228 5.366 -2.362 1.00 89.31 73 ARG A O 1
ATOM 531 N N . ILE A 1 74 ? -3.210 7.395 -2.276 1.00 91.19 74 ILE A N 1
ATOM 532 C CA . ILE A 1 74 ? -4.143 7.039 -1.205 1.00 91.19 74 ILE A CA 1
ATOM 533 C C . ILE A 1 74 ? -5.157 6.029 -1.731 1.00 91.19 74 ILE A C 1
ATOM 535 O O . ILE A 1 74 ? -5.302 4.960 -1.141 1.00 91.19 74 ILE A O 1
ATOM 539 N N . GLU A 1 75 ? -5.784 6.326 -2.869 1.00 88.88 75 GLU A N 1
ATOM 540 C CA . GLU A 1 75 ? -6.723 5.422 -3.537 1.00 88.88 75 GLU A CA 1
ATOM 541 C C . GLU A 1 75 ? -6.088 4.058 -3.834 1.00 88.88 75 GLU A C 1
ATOM 543 O O . GLU A 1 75 ? -6.628 3.028 -3.431 1.00 88.88 75 GLU A O 1
ATOM 548 N N . LEU A 1 76 ? -4.888 4.042 -4.423 1.00 88.06 76 LEU A N 1
ATOM 549 C CA . LEU A 1 76 ? -4.151 2.810 -4.709 1.00 88.06 76 LEU A CA 1
ATOM 550 C C . LEU A 1 76 ? -3.814 2.015 -3.438 1.00 88.06 76 LEU A C 1
ATOM 552 O O . LEU A 1 76 ? -3.891 0.787 -3.425 1.00 88.06 76 LEU A O 1
ATOM 556 N N . GLY A 1 77 ? -3.430 2.695 -2.355 1.00 89.06 77 GLY A N 1
ATOM 557 C CA . GLY A 1 77 ? -3.157 2.058 -1.068 1.00 89.06 77 GLY A CA 1
ATOM 558 C C . GLY A 1 77 ? -4.408 1.453 -0.427 1.00 89.06 77 GLY A C 1
ATOM 559 O O . GLY A 1 77 ? -4.344 0.363 0.143 1.00 89.06 77 GLY A O 1
ATOM 560 N N . VAL A 1 78 ? -5.551 2.131 -0.541 1.00 89.19 78 VAL A N 1
ATOM 561 C CA . VAL A 1 78 ? -6.845 1.628 -0.061 1.00 89.19 78 VAL A CA 1
ATOM 562 C C . VAL A 1 78 ? -7.289 0.419 -0.886 1.00 89.19 78 VAL A C 1
ATOM 564 O O . VAL A 1 78 ? -7.681 -0.595 -0.303 1.00 89.19 78 VAL A O 1
ATOM 567 N N . ASP A 1 79 ? -7.164 0.487 -2.213 1.00 86.75 79 ASP A N 1
ATOM 568 C CA . ASP A 1 79 ? -7.442 -0.633 -3.114 1.00 86.75 79 ASP A CA 1
ATOM 569 C C . ASP A 1 79 ? -6.547 -1.830 -2.800 1.00 86.75 79 ASP A C 1
ATOM 571 O O . ASP A 1 79 ? -7.038 -2.954 -2.714 1.00 86.75 79 ASP A O 1
ATOM 575 N N . LEU A 1 80 ? -5.254 -1.613 -2.550 1.00 87.88 80 LEU A N 1
ATOM 576 C CA . LEU A 1 80 ? -4.344 -2.683 -2.147 1.00 87.88 80 LEU A CA 1
ATOM 577 C C . LEU A 1 80 ? -4.866 -3.423 -0.906 1.00 87.88 80 LEU A C 1
ATOM 579 O O . LEU A 1 80 ? -4.873 -4.652 -0.898 1.00 87.88 80 LEU A O 1
ATOM 583 N N . LEU A 1 81 ? -5.324 -2.699 0.123 1.00 87.31 81 LEU A N 1
ATOM 584 C CA . LEU A 1 81 ? -5.856 -3.293 1.356 1.00 87.31 81 LEU A CA 1
ATOM 585 C C . LEU A 1 81 ? -7.195 -4.010 1.148 1.00 87.31 81 LEU A C 1
ATOM 587 O O . LEU A 1 81 ? -7.413 -5.063 1.749 1.00 87.31 81 LEU A O 1
ATOM 591 N N . ALA A 1 82 ? -8.073 -3.475 0.295 1.00 83.44 82 ALA A N 1
ATOM 592 C CA . ALA A 1 82 ? -9.367 -4.085 -0.027 1.00 83.44 82 ALA A CA 1
ATOM 593 C C . ALA A 1 82 ? -9.234 -5.449 -0.710 1.00 83.44 82 ALA A C 1
ATOM 595 O O . ALA A 1 82 ? -10.115 -6.304 -0.604 1.00 83.44 82 ALA A O 1
ATOM 596 N N . HIS A 1 83 ? -8.114 -5.642 -1.394 1.00 79.31 83 HIS A N 1
ATOM 597 C CA . HIS A 1 83 ? -7.845 -6.784 -2.242 1.00 79.31 83 HIS A CA 1
ATOM 598 C C . HIS A 1 83 ? -6.902 -7.818 -1.610 1.00 79.31 83 HIS A C 1
ATOM 600 O O . HIS A 1 83 ? -6.575 -8.820 -2.249 1.00 79.31 83 HIS A O 1
ATOM 606 N N . VAL A 1 84 ? -6.491 -7.625 -0.350 1.00 81.56 84 VAL A N 1
ATOM 607 C CA . VAL A 1 84 ? -5.724 -8.636 0.388 1.00 81.56 84 VAL A CA 1
ATOM 608 C C . VAL A 1 84 ? -6.605 -9.853 0.680 1.00 81.56 84 VAL A C 1
ATOM 610 O O . VAL A 1 84 ? -7.688 -9.742 1.246 1.00 81.56 84 VAL A O 1
ATOM 613 N N . GLU A 1 85 ? -6.116 -11.049 0.350 1.00 75.75 85 GLU A N 1
ATOM 614 C CA . GLU A 1 85 ? -6.887 -12.292 0.520 1.00 75.75 85 GLU A CA 1
ATOM 615 C C . GLU A 1 85 ? -7.025 -12.762 1.970 1.00 75.75 85 GLU A C 1
ATOM 617 O O . GLU A 1 85 ? -7.864 -13.618 2.268 1.00 75.75 85 GLU A O 1
ATOM 622 N N . ARG A 1 86 ? -6.192 -12.225 2.864 1.00 76.50 86 ARG A N 1
ATOM 623 C CA . ARG A 1 86 ? -6.228 -12.502 4.299 1.00 76.50 86 ARG A CA 1
ATOM 624 C C . ARG A 1 86 ? -7.304 -11.664 4.962 1.00 76.50 86 ARG A C 1
ATOM 626 O O . ARG A 1 86 ? -7.242 -10.442 4.901 1.00 76.50 86 ARG A O 1
ATOM 633 N N . ASP A 1 87 ? -8.200 -12.331 5.681 1.00 77.81 87 ASP A N 1
ATOM 634 C CA . ASP A 1 87 ? -9.291 -11.696 6.429 1.00 77.81 87 ASP A CA 1
ATOM 635 C C . ASP A 1 87 ? -8.802 -10.898 7.653 1.00 77.81 87 ASP A C 1
ATOM 637 O O . ASP A 1 87 ? -9.500 -10.014 8.135 1.00 77.81 87 ASP A O 1
ATOM 641 N N . SER A 1 88 ? -7.589 -11.178 8.148 1.00 83.06 88 SER A N 1
ATOM 642 C CA . SER A 1 88 ? -6.977 -10.423 9.246 1.00 83.06 88 SER A CA 1
ATOM 643 C C . SER A 1 88 ? -5.487 -10.184 9.014 1.00 83.06 88 SER A C 1
ATOM 645 O O . SER A 1 88 ? -4.765 -11.069 8.548 1.00 83.06 88 SER A O 1
ATOM 647 N N . LEU A 1 89 ? -5.015 -9.002 9.397 1.00 86.56 89 LEU A N 1
ATOM 648 C CA . LEU A 1 89 ? -3.625 -8.562 9.314 1.00 86.56 89 LEU A CA 1
ATOM 649 C C . LEU A 1 89 ? -3.233 -7.872 10.621 1.00 86.56 89 LEU A C 1
ATOM 651 O O . LEU A 1 89 ? -4.046 -7.220 11.274 1.00 86.56 89 LEU A O 1
ATOM 655 N N . SER A 1 90 ? -1.974 -7.984 11.026 1.00 89.81 90 SER A N 1
ATOM 656 C CA . SER A 1 90 ? -1.431 -7.062 12.025 1.00 89.81 90 SER A CA 1
ATOM 657 C C . SER A 1 90 ? -1.230 -5.668 11.421 1.00 89.81 90 SER A C 1
ATOM 659 O O . SER A 1 90 ? -1.091 -5.511 10.206 1.00 89.81 90 SER A O 1
ATOM 661 N N . LEU A 1 91 ? -1.156 -4.642 12.275 1.00 89.75 91 LEU A N 1
ATOM 662 C CA . LEU A 1 91 ? -0.834 -3.284 11.826 1.00 89.75 91 LEU A CA 1
ATOM 663 C C . LEU A 1 91 ? 0.498 -3.243 11.059 1.00 89.75 91 LEU A C 1
ATOM 665 O O . LEU A 1 91 ? 0.587 -2.590 10.027 1.00 89.75 91 LEU A O 1
ATOM 669 N N . ALA A 1 92 ? 1.510 -3.974 11.534 1.00 89.38 92 ALA A N 1
ATOM 670 C CA . ALA A 1 92 ? 2.815 -4.043 10.882 1.00 89.38 92 ALA A CA 1
ATOM 671 C C . ALA A 1 92 ? 2.726 -4.642 9.468 1.00 89.38 92 ALA A C 1
ATOM 673 O O . ALA A 1 92 ? 3.330 -4.119 8.541 1.00 89.38 92 ALA A O 1
ATOM 674 N N . GLU A 1 93 ? 1.928 -5.695 9.284 1.00 88.88 93 GLU A N 1
ATOM 675 C CA . GLU A 1 93 ? 1.721 -6.324 7.974 1.00 88.88 93 GLU A CA 1
ATOM 676 C C . GLU A 1 93 ? 0.968 -5.430 6.985 1.00 88.88 93 GLU A C 1
ATOM 678 O O . GLU A 1 93 ? 1.216 -5.507 5.780 1.00 88.88 93 GLU A O 1
ATOM 683 N N . ALA A 1 94 ? 0.033 -4.612 7.470 1.00 90.31 94 ALA A N 1
ATOM 684 C CA . ALA A 1 94 ? -0.639 -3.626 6.633 1.00 90.31 94 ALA A CA 1
ATOM 685 C C . ALA A 1 94 ? 0.323 -2.501 6.232 1.00 90.31 94 ALA A C 1
ATOM 687 O O . ALA A 1 94 ? 0.382 -2.138 5.060 1.00 90.31 94 ALA A O 1
ATOM 688 N N . VAL A 1 95 ? 1.126 -2.001 7.176 1.00 91.62 95 VAL A N 1
ATOM 689 C CA . VAL A 1 95 ? 2.132 -0.964 6.904 1.00 91.62 95 VAL A CA 1
ATOM 690 C C . VAL A 1 95 ? 3.179 -1.448 5.895 1.00 91.62 95 VAL A C 1
ATOM 692 O O . VAL A 1 95 ? 3.391 -0.753 4.909 1.00 91.62 95 VAL A O 1
ATOM 695 N N . ASP A 1 96 ? 3.740 -2.654 6.054 1.00 89.06 96 ASP A N 1
ATOM 696 C CA . ASP A 1 96 ? 4.721 -3.244 5.112 1.00 89.06 96 ASP A CA 1
ATOM 697 C C . ASP A 1 96 ? 4.195 -3.286 3.665 1.00 89.06 96 ASP A C 1
ATOM 699 O O . ASP A 1 96 ? 4.933 -3.088 2.701 1.00 89.06 96 ASP A O 1
ATOM 703 N N . ARG A 1 97 ? 2.885 -3.499 3.492 1.00 89.56 97 ARG A N 1
ATOM 704 C CA . ARG A 1 97 ? 2.234 -3.471 2.174 1.00 89.56 97 ARG A CA 1
ATOM 705 C C . ARG A 1 97 ? 2.074 -2.057 1.646 1.00 89.56 97 ARG A C 1
ATOM 707 O O . ARG A 1 97 ? 2.391 -1.813 0.484 1.00 89.56 97 ARG A O 1
ATOM 714 N N . ILE A 1 98 ? 1.623 -1.127 2.482 1.00 90.88 98 ILE A N 1
ATOM 715 C CA . ILE A 1 98 ? 1.473 0.281 2.098 1.00 90.88 98 ILE A CA 1
ATOM 716 C C . ILE A 1 98 ? 2.827 0.894 1.719 1.00 90.88 98 ILE A C 1
ATOM 718 O O . ILE A 1 98 ? 2.888 1.709 0.800 1.00 90.88 98 ILE A O 1
ATOM 722 N N . GLU A 1 99 ? 3.923 0.442 2.332 1.00 90.88 99 GLU A N 1
ATOM 723 C CA . GLU A 1 99 ? 5.284 0.867 1.984 1.00 90.88 99 GLU A CA 1
ATOM 724 C C . GLU A 1 99 ? 5.686 0.530 0.537 1.00 90.88 99 GLU A C 1
ATOM 726 O O . GLU A 1 99 ? 6.584 1.164 -0.018 1.00 90.88 99 GLU A O 1
ATOM 731 N N . THR A 1 100 ? 4.976 -0.387 -0.134 1.00 87.69 100 THR A N 1
ATOM 732 C CA . THR A 1 100 ? 5.154 -0.644 -1.576 1.00 87.69 100 THR A CA 1
ATOM 733 C C . THR A 1 100 ? 4.518 0.423 -2.476 1.00 87.69 100 THR A C 1
ATOM 735 O O . THR A 1 100 ? 4.882 0.526 -3.651 1.00 87.69 100 THR A O 1
ATOM 738 N N . VAL A 1 101 ? 3.591 1.217 -1.933 1.00 88.12 101 VAL A N 1
ATOM 739 C CA . VAL A 1 101 ? 2.911 2.334 -2.607 1.00 88.12 101 VAL A CA 1
ATOM 740 C C . VAL A 1 101 ? 3.562 3.663 -2.231 1.00 88.12 101 VAL A C 1
ATOM 742 O O . VAL A 1 101 ? 3.776 4.519 -3.088 1.00 88.12 101 VAL A O 1
ATOM 745 N N . THR A 1 102 ? 3.890 3.850 -0.952 1.00 88.94 102 THR A N 1
ATOM 746 C CA . THR A 1 102 ? 4.454 5.099 -0.436 1.00 88.94 102 THR A CA 1
ATOM 747 C C . THR A 1 102 ? 5.318 4.872 0.797 1.00 88.94 102 THR A C 1
ATOM 749 O O . THR A 1 102 ? 4.940 4.150 1.710 1.00 88.94 102 THR A O 1
ATOM 752 N N . THR A 1 103 ? 6.459 5.556 0.869 1.00 89.00 103 THR A N 1
ATOM 753 C CA . THR A 1 103 ? 7.340 5.577 2.050 1.00 89.00 103 THR A CA 1
ATOM 754 C C . THR A 1 103 ? 7.087 6.790 2.954 1.00 89.00 103 THR A C 1
ATOM 756 O O . THR A 1 103 ? 7.795 6.995 3.941 1.00 89.00 103 THR A O 1
ATOM 759 N N . ASN A 1 104 ? 6.095 7.630 2.627 1.00 91.25 104 ASN A N 1
ATOM 760 C CA . ASN A 1 104 ? 5.755 8.807 3.420 1.00 91.25 104 ASN A CA 1
ATOM 761 C C . ASN A 1 104 ? 4.805 8.423 4.572 1.00 91.25 104 ASN A C 1
ATOM 763 O O . ASN A 1 104 ? 3.655 8.068 4.307 1.00 91.25 104 ASN A O 1
ATOM 767 N N . PRO A 1 105 ? 5.210 8.590 5.846 1.00 92.25 105 PRO A N 1
ATOM 768 C CA . PRO A 1 105 ? 4.397 8.189 6.99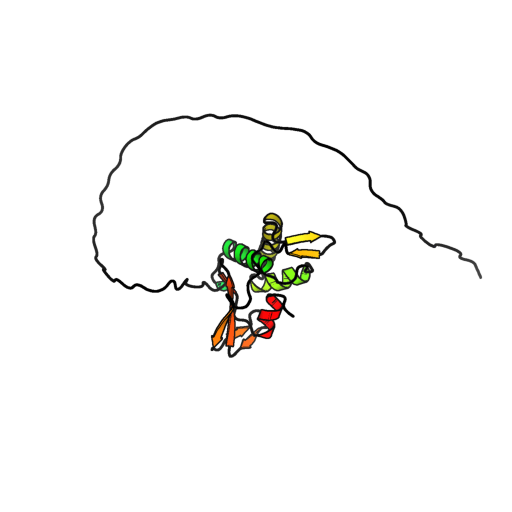2 1.00 92.25 105 PRO A CA 1
ATOM 769 C C . PRO A 1 105 ? 3.083 8.971 7.130 1.00 92.25 105 PRO A C 1
ATOM 771 O O . PRO A 1 105 ? 2.165 8.482 7.787 1.00 92.25 105 PRO A O 1
ATOM 774 N N . ALA A 1 106 ? 2.976 10.175 6.555 1.00 92.50 106 ALA A N 1
ATOM 775 C CA . ALA A 1 106 ? 1.715 10.914 6.519 1.00 92.50 106 ALA A CA 1
ATOM 776 C C . ALA A 1 106 ? 0.705 10.215 5.598 1.00 92.50 106 ALA A C 1
ATOM 778 O O . ALA A 1 106 ? -0.396 9.902 6.043 1.00 92.50 106 ALA A O 1
ATOM 779 N N . LEU A 1 107 ? 1.128 9.866 4.377 1.00 93.06 107 LEU A N 1
ATOM 780 C CA . LEU A 1 107 ? 0.295 9.130 3.423 1.00 93.06 107 LEU A CA 1
ATOM 781 C C . LEU A 1 107 ? -0.049 7.731 3.939 1.00 93.06 107 LEU A C 1
ATOM 783 O O . LEU A 1 107 ? -1.178 7.288 3.787 1.00 93.06 107 LEU A O 1
ATOM 787 N N . THR A 1 108 ? 0.880 7.044 4.613 1.00 94.50 108 THR A N 1
ATOM 788 C CA . THR A 1 108 ? 0.590 5.740 5.229 1.00 94.50 108 THR A CA 1
ATOM 789 C C . THR A 1 108 ? -0.562 5.817 6.233 1.00 94.50 108 THR A C 1
ATOM 791 O O . THR A 1 108 ? -1.428 4.945 6.241 1.00 94.50 108 THR A O 1
ATOM 794 N N . ARG A 1 109 ? -0.584 6.849 7.088 1.00 94.25 109 ARG A N 1
ATOM 795 C CA . ARG A 1 109 ? -1.670 7.052 8.061 1.00 94.25 109 ARG A CA 1
ATOM 796 C C . ARG A 1 109 ? -2.976 7.380 7.355 1.00 94.25 109 ARG A C 1
ATOM 798 O O . ARG A 1 109 ? -3.985 6.760 7.654 1.00 94.25 109 ARG A O 1
ATOM 805 N N . GLU A 1 110 ? -2.920 8.273 6.376 1.00 95.12 110 GLU A N 1
ATOM 806 C CA . GLU A 1 110 ? -4.084 8.690 5.599 1.00 95.12 110 GLU A CA 1
ATOM 807 C C . GLU A 1 110 ? -4.720 7.531 4.822 1.00 95.12 110 GLU A C 1
ATOM 809 O O . GLU A 1 110 ? -5.942 7.404 4.806 1.00 95.12 110 GLU A O 1
ATOM 814 N N . ILE A 1 111 ? -3.914 6.623 4.264 1.00 94.12 111 ILE A N 1
ATOM 815 C CA . ILE A 1 111 ? -4.387 5.381 3.638 1.00 94.12 111 ILE A CA 1
ATOM 816 C C . ILE A 1 111 ? -5.136 4.510 4.648 1.00 94.12 111 ILE A C 1
ATOM 818 O O . ILE A 1 111 ? -6.238 4.048 4.359 1.00 94.12 111 ILE A O 1
ATOM 822 N N . LEU A 1 112 ? -4.560 4.282 5.832 1.00 93.19 112 LEU A N 1
ATOM 823 C CA . LEU A 1 112 ? -5.191 3.464 6.872 1.00 93.19 112 LEU A CA 1
ATOM 824 C C . LEU A 1 112 ? -6.496 4.092 7.371 1.00 93.19 112 LEU A C 1
ATOM 826 O O . LEU A 1 112 ? -7.498 3.391 7.489 1.00 93.19 112 LEU A O 1
ATOM 830 N N . ASP A 1 113 ? -6.493 5.399 7.622 1.00 93.12 113 ASP A N 1
ATOM 831 C CA . ASP A 1 113 ? -7.666 6.139 8.089 1.00 93.12 113 ASP A CA 1
ATOM 832 C C . ASP A 1 113 ? -8.768 6.147 7.016 1.00 93.12 113 ASP A C 1
ATOM 834 O O . ASP A 1 113 ? -9.940 5.923 7.317 1.00 93.12 113 ASP A O 1
ATOM 838 N N . THR A 1 114 ? -8.400 6.321 5.742 1.00 93.12 114 THR A N 1
ATOM 839 C CA . THR A 1 114 ? -9.338 6.279 4.609 1.00 93.12 114 THR A CA 1
ATOM 840 C C . THR A 1 114 ? -9.916 4.879 4.411 1.00 93.12 114 THR A C 1
ATOM 842 O O . THR A 1 114 ? -11.121 4.732 4.190 1.00 93.12 114 THR A O 1
ATOM 845 N N . ALA A 1 115 ? -9.090 3.838 4.521 1.00 90.56 115 ALA A N 1
ATOM 846 C CA . ALA A 1 115 ? -9.537 2.452 4.431 1.00 90.56 115 ALA A CA 1
ATOM 847 C C . ALA A 1 115 ? -10.511 2.101 5.568 1.00 90.56 115 ALA A C 1
ATOM 849 O O . ALA A 1 115 ? -11.526 1.442 5.332 1.00 90.56 115 ALA A O 1
ATOM 850 N N . GLU A 1 116 ? -10.245 2.571 6.787 1.00 90.25 116 GLU A N 1
ATOM 851 C CA . GLU A 1 116 ? -11.132 2.391 7.938 1.00 90.25 116 GLU A CA 1
ATOM 852 C C . GLU A 1 116 ? -12.451 3.152 7.752 1.00 90.25 116 GLU A C 1
ATOM 854 O O . GLU A 1 116 ? -13.529 2.569 7.870 1.00 90.25 116 GLU A O 1
ATOM 859 N N . LEU A 1 117 ? -12.384 4.422 7.339 1.00 90.00 117 LEU A N 1
ATOM 860 C CA . LEU A 1 117 ? -13.558 5.257 7.068 1.00 90.00 117 LEU A CA 1
ATOM 861 C C . LEU A 1 117 ? -14.472 4.654 5.989 1.00 90.00 117 LEU A C 1
ATOM 863 O O . LEU A 1 117 ? -15.698 4.729 6.087 1.00 90.00 117 LEU A O 1
ATOM 867 N N . ARG A 1 118 ? -13.891 4.031 4.958 1.00 84.88 118 ARG A N 1
ATOM 868 C CA . ARG A 1 118 ? -14.630 3.353 3.877 1.00 84.88 118 ARG A CA 1
ATOM 869 C C . ARG A 1 118 ? -15.147 1.968 4.276 1.00 84.88 118 ARG A C 1
ATOM 871 O O . ARG A 1 118 ? -15.920 1.362 3.525 1.00 84.88 118 ARG A O 1
ATOM 878 N N . GLY A 1 119 ? -14.757 1.474 5.453 1.00 84.69 119 GLY A N 1
ATOM 879 C CA . GLY A 1 119 ? -15.088 0.142 5.949 1.00 84.69 119 GLY A CA 1
ATOM 880 C C . GLY A 1 119 ? -14.406 -0.974 5.162 1.00 84.69 119 GLY A C 1
ATOM 881 O O . GLY A 1 119 ? -14.970 -2.062 5.064 1.00 84.69 119 GLY A O 1
ATOM 882 N N . VAL A 1 120 ? -13.243 -0.686 4.569 1.00 84.88 120 VAL A N 1
ATOM 883 C CA . VAL A 1 120 ? -12.350 -1.670 3.937 1.00 84.88 120 VAL A CA 1
ATOM 884 C C . VAL A 1 120 ? -11.616 -2.465 5.008 1.00 84.88 120 VAL A C 1
ATOM 886 O O . VAL A 1 120 ? -11.489 -3.683 4.903 1.00 84.88 120 VAL A O 1
ATOM 889 N N . ILE A 1 121 ? -11.175 -1.778 6.060 1.00 88.31 121 ILE A N 1
ATOM 890 C CA . ILE A 1 121 ? -10.562 -2.390 7.235 1.00 88.31 121 ILE A CA 1
ATOM 891 C C . ILE A 1 121 ? -11.305 -1.982 8.503 1.00 88.31 121 ILE A C 1
ATOM 893 O O . ILE A 1 121 ? -11.969 -0.950 8.542 1.00 88.31 121 ILE A O 1
ATOM 897 N N . GLU A 1 122 ? -11.151 -2.776 9.553 1.00 87.88 122 GLU A N 1
ATOM 898 C CA . GLU A 1 122 ? -11.617 -2.451 10.898 1.00 87.88 122 GLU A CA 1
ATOM 899 C C . GLU A 1 122 ? -10.547 -2.768 11.927 1.00 87.88 122 GLU A C 1
ATOM 901 O O . GLU A 1 122 ? -9.843 -3.771 11.808 1.00 87.88 122 GLU A O 1
ATOM 906 N N . ARG A 1 123 ? -10.443 -1.943 12.968 1.00 88.12 123 ARG A N 1
ATOM 907 C CA . ARG A 1 123 ? -9.540 -2.191 14.092 1.00 88.12 123 ARG A CA 1
ATOM 908 C C . ARG A 1 123 ? -10.262 -2.973 15.181 1.00 88.12 123 ARG A C 1
ATOM 910 O O . ARG A 1 123 ? -11.146 -2.449 15.849 1.00 88.12 123 ARG A O 1
ATOM 917 N N . GLU A 1 124 ? -9.825 -4.205 15.412 1.00 80.81 124 GLU A N 1
ATOM 918 C CA . GLU A 1 124 ? -10.355 -5.070 16.464 1.00 80.81 124 GLU A CA 1
ATOM 919 C C . GLU A 1 124 ? -9.203 -5.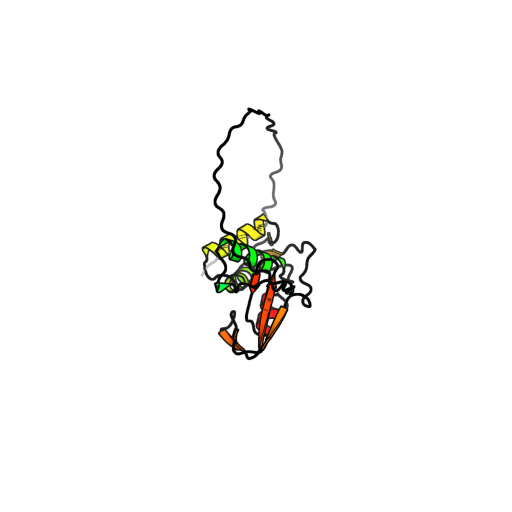734 17.226 1.00 80.81 124 GLU A C 1
ATOM 921 O O . GLU A 1 124 ? -8.339 -6.384 16.639 1.00 80.81 124 GLU A O 1
ATOM 926 N N . GLY A 1 125 ? -9.143 -5.542 18.549 1.00 71.25 125 GLY A N 1
ATOM 927 C CA . GLY A 1 125 ? -8.165 -6.229 19.406 1.00 71.25 125 GLY A CA 1
ATOM 928 C C . GLY A 1 125 ? -6.691 -6.009 19.025 1.00 71.25 125 GLY A C 1
ATOM 929 O O . GLY A 1 125 ? -5.867 -6.902 19.209 1.00 71.25 125 GLY A O 1
ATOM 930 N N . GLY A 1 126 ? -6.346 -4.851 18.447 1.00 78.69 126 GLY A N 1
ATOM 931 C CA . GLY A 1 126 ? -4.986 -4.554 17.970 1.00 78.69 126 GLY A CA 1
ATOM 932 C C . GLY A 1 126 ? -4.627 -5.187 16.618 1.00 78.69 126 GLY A C 1
ATOM 933 O O . GLY A 1 126 ? -3.466 -5.139 16.205 1.00 78.69 126 GLY A O 1
ATOM 934 N N . ARG A 1 127 ? -5.607 -5.764 15.917 1.00 83.69 127 ARG A N 1
ATOM 935 C CA . ARG A 1 127 ? -5.482 -6.303 14.559 1.00 83.69 127 ARG A CA 1
ATOM 936 C C . ARG A 1 127 ? -6.406 -5.553 13.603 1.00 83.69 127 ARG A C 1
ATOM 938 O O . ARG A 1 127 ? -7.364 -4.909 14.024 1.00 83.69 127 ARG A O 1
ATOM 945 N N . LEU A 1 128 ? -6.080 -5.621 12.319 1.00 84.88 128 LEU A N 1
ATOM 946 C CA . LEU A 1 128 ? -6.893 -5.102 11.230 1.00 84.88 128 LEU A CA 1
ATOM 947 C C . LEU A 1 128 ? -7.668 -6.259 10.604 1.00 84.88 128 LEU A C 1
ATOM 949 O O . LEU A 1 128 ? -7.055 -7.207 10.118 1.00 84.88 128 LEU A O 1
ATOM 953 N N . GLN A 1 129 ? -8.994 -6.186 10.623 1.00 83.88 129 GLN A N 1
ATOM 954 C CA . GLN A 1 129 ? -9.864 -7.099 9.886 1.00 83.88 129 GLN A CA 1
ATOM 955 C C . GLN A 1 129 ? -10.122 -6.500 8.511 1.00 83.88 129 GLN A C 1
ATOM 957 O O . GLN A 1 129 ? -10.568 -5.358 8.423 1.00 83.88 129 GLN A O 1
ATOM 962 N N . THR A 1 130 ? -9.841 -7.236 7.441 1.00 77.88 130 THR A N 1
ATOM 963 C CA . THR A 1 130 ? -10.193 -6.796 6.091 1.00 77.88 130 THR A CA 1
ATOM 964 C C . THR A 1 130 ? -11.637 -7.212 5.834 1.00 77.88 130 THR A C 1
ATOM 966 O O . THR A 1 130 ? -12.015 -8.385 5.907 1.00 77.88 130 THR A O 1
ATOM 969 N N . ARG A 1 131 ? -12.509 -6.241 5.567 1.00 69.94 131 ARG A N 1
ATOM 970 C CA . ARG A 1 131 ? -13.876 -6.556 5.175 1.00 69.94 131 ARG A CA 1
ATOM 971 C C . ARG A 1 131 ? -13.859 -6.954 3.711 1.00 69.94 131 ARG A C 1
ATOM 973 O O . ARG A 1 131 ? -13.817 -6.096 2.833 1.00 69.94 131 ARG A O 1
ATOM 980 N N . ARG A 1 132 ? -13.976 -8.260 3.442 1.00 61.22 132 ARG A N 1
ATOM 981 C CA . ARG A 1 132 ? -14.316 -8.775 2.107 1.00 61.22 132 ARG A CA 1
ATOM 982 C C . ARG A 1 132 ? -15.688 -8.246 1.685 1.00 61.22 132 ARG A C 1
ATOM 984 O O . ARG A 1 132 ? -16.702 -8.934 1.803 1.00 61.22 132 ARG A O 1
ATOM 991 N N . ARG A 1 133 ? -15.765 -7.029 1.156 1.00 49.12 133 ARG A N 1
ATOM 992 C CA . ARG A 1 133 ? -16.954 -6.572 0.433 1.00 49.12 133 ARG A CA 1
ATOM 993 C C . ARG A 1 133 ? -16.952 -7.191 -0.958 1.00 49.12 133 ARG A C 1
ATOM 995 O O . ARG A 1 133 ? -16.625 -6.514 -1.912 1.00 49.12 133 ARG A O 1
ATOM 1002 N N . GLY A 1 134 ? -17.301 -8.475 -1.063 1.00 42.31 134 GLY A N 1
ATOM 1003 C CA . GLY A 1 134 ? -17.836 -9.114 -2.280 1.00 42.31 134 GLY A CA 1
ATOM 1004 C C . GLY A 1 134 ? -16.990 -9.128 -3.567 1.00 42.31 134 GLY A C 1
ATOM 1005 O O . GLY A 1 134 ? -17.356 -9.845 -4.492 1.00 42.31 134 GLY A O 1
ATOM 1006 N N . THR A 1 135 ? -15.866 -8.419 -3.624 1.00 45.94 135 THR A N 1
ATOM 1007 C CA . THR A 1 135 ? -15.009 -8.249 -4.799 1.00 45.94 135 THR A CA 1
ATOM 1008 C C . THR A 1 135 ? -13.603 -8.690 -4.416 1.00 45.94 135 THR A C 1
ATOM 1010 O O . THR A 1 135 ? -12.673 -7.901 -4.322 1.00 45.94 135 THR A O 1
ATOM 1013 N N . ALA A 1 136 ? -13.446 -9.972 -4.091 1.00 44.16 136 ALA A N 1
ATOM 1014 C CA . ALA A 1 136 ? -12.108 -10.542 -4.026 1.00 44.16 136 ALA A CA 1
ATOM 1015 C C . ALA A 1 136 ? -11.482 -10.415 -5.424 1.00 44.16 136 ALA A C 1
ATOM 1017 O O . ALA A 1 136 ? -12.129 -10.808 -6.400 1.00 44.16 136 ALA A O 1
ATOM 1018 N N . VAL A 1 137 ? -10.250 -9.902 -5.528 1.00 46.94 137 VAL A N 1
ATOM 1019 C CA . VAL A 1 137 ? -9.489 -10.007 -6.782 1.00 46.94 137 VAL A CA 1
ATOM 1020 C C . VAL A 1 137 ? -9.399 -11.483 -7.104 1.00 46.94 137 VAL A C 1
ATOM 1022 O O . VAL A 1 137 ? -8.812 -12.272 -6.360 1.00 46.94 137 VAL A O 1
ATOM 1025 N N . GLN A 1 138 ? -10.014 -11.878 -8.209 1.00 48.31 138 GLN A N 1
ATOM 1026 C CA . GLN A 1 138 ? -9.727 -13.172 -8.791 1.00 48.31 138 GLN A CA 1
ATOM 1027 C C . GLN A 1 138 ? -8.315 -13.050 -9.351 1.00 48.31 138 GLN A C 1
ATOM 1029 O O . GLN A 1 138 ? -8.079 -12.325 -10.309 1.00 48.31 138 GLN A O 1
ATOM 1034 N N . PHE A 1 139 ? -7.365 -13.717 -8.707 1.00 43.03 139 PHE A N 1
ATOM 1035 C CA . PHE A 1 139 ? -5.925 -13.666 -8.988 1.00 43.03 139 PHE A CA 1
ATOM 1036 C C . PHE A 1 139 ? -5.519 -13.908 -10.450 1.00 43.03 139 PHE A C 1
ATOM 1038 O O .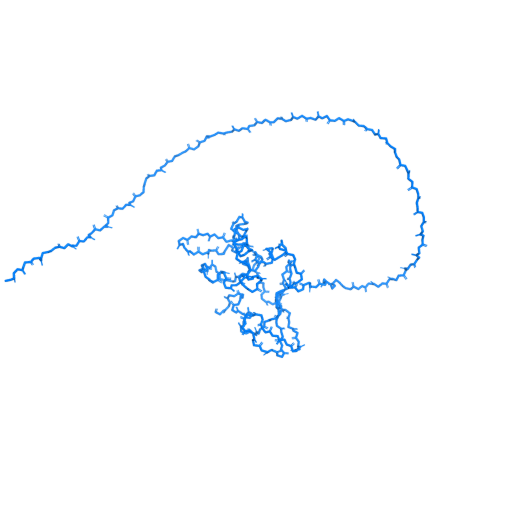 PHE A 1 139 ? -4.380 -13.650 -10.816 1.00 43.03 139 PHE A O 1
ATOM 1045 N N . GLU A 1 140 ? -6.440 -14.387 -11.284 1.00 43.66 140 GLU A N 1
ATOM 1046 C CA . GLU A 1 140 ? -6.248 -14.593 -12.720 1.00 43.66 140 GLU A CA 1
ATOM 1047 C C . GLU A 1 140 ? -6.558 -13.351 -13.585 1.00 43.66 140 GLU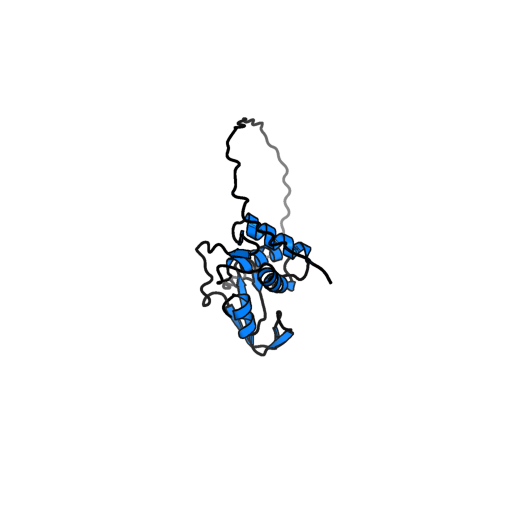 A C 1
ATOM 1049 O O . GLU A 1 140 ? -6.277 -13.389 -14.777 1.00 43.66 140 GLU A O 1
ATOM 1054 N N . ALA A 1 141 ? -7.104 -12.252 -13.038 1.00 50.56 141 ALA A N 1
ATOM 1055 C CA . ALA A 1 141 ? -7.620 -11.139 -13.852 1.00 50.56 141 ALA A CA 1
ATOM 1056 C C . ALA A 1 141 ? -6.768 -9.849 -13.876 1.00 50.56 141 ALA A C 1
ATOM 1058 O O . ALA A 1 141 ? -6.932 -9.058 -14.803 1.00 50.56 141 ALA A O 1
ATOM 1059 N N . GLU A 1 142 ? -5.861 -9.620 -12.916 1.00 67.44 142 GLU A N 1
ATOM 1060 C CA . GLU A 1 142 ? -5.224 -8.293 -12.759 1.00 67.44 142 GLU A CA 1
ATOM 1061 C C . GLU A 1 142 ? -3.703 -8.294 -12.534 1.00 67.44 142 GLU A C 1
ATOM 1063 O O . GLU A 1 142 ? -3.113 -7.224 -12.404 1.00 67.44 142 GLU A O 1
ATOM 1068 N N . VAL A 1 143 ? -3.030 -9.452 -12.548 1.00 83.81 143 VAL A N 1
ATOM 1069 C CA . VAL A 1 143 ? -1.555 -9.494 -12.550 1.00 83.81 143 VAL A CA 1
ATOM 1070 C C . VAL A 1 143 ? -1.043 -9.637 -13.982 1.00 83.81 143 VAL A C 1
ATOM 1072 O O . VAL A 1 143 ? -1.257 -10.661 -14.623 1.00 83.81 143 VAL A O 1
ATOM 1075 N N . ILE A 1 144 ? -0.354 -8.613 -14.479 1.00 86.62 144 ILE A N 1
ATOM 1076 C CA . ILE A 1 144 ? 0.263 -8.572 -15.805 1.00 86.62 144 ILE A CA 1
ATOM 1077 C C . ILE A 1 144 ? 1.743 -8.935 -15.671 1.00 86.62 144 ILE A C 1
ATOM 1079 O O . ILE A 1 144 ? 2.490 -8.301 -14.925 1.00 86.62 144 ILE A O 1
ATOM 1083 N N . GLU A 1 145 ? 2.184 -9.944 -16.415 1.00 89.19 145 GLU A N 1
ATOM 1084 C CA . GLU A 1 145 ? 3.591 -10.337 -16.506 1.00 89.19 145 GLU A CA 1
ATOM 1085 C C . GLU A 1 145 ? 4.238 -9.671 -17.726 1.00 89.19 145 GLU A C 1
ATOM 1087 O O . GLU A 1 145 ? 3.702 -9.725 -18.834 1.00 89.19 145 GLU A O 1
ATOM 1092 N N . ARG A 1 146 ? 5.397 -9.033 -17.535 1.00 90.12 146 ARG A N 1
ATOM 1093 C CA . ARG A 1 146 ? 6.199 -8.450 -18.622 1.00 90.12 146 ARG A CA 1
ATOM 1094 C C . ARG A 1 146 ? 7.645 -8.927 -18.508 1.00 90.12 146 ARG A C 1
ATOM 1096 O O . ARG A 1 146 ? 8.227 -8.905 -17.424 1.00 90.12 146 ARG A O 1
ATOM 1103 N N . GLU A 1 147 ? 8.234 -9.360 -19.617 1.00 89.00 147 GLU A N 1
ATOM 1104 C CA . GLU A 1 147 ? 9.655 -9.724 -19.690 1.00 89.00 147 GLU A CA 1
ATOM 1105 C C . GLU A 1 147 ? 10.519 -8.472 -19.897 1.00 89.00 147 GLU A C 1
ATOM 1107 O O . GLU A 1 147 ? 10.165 -7.588 -20.676 1.00 89.00 147 GLU A O 1
ATOM 1112 N N . GLY A 1 148 ? 11.649 -8.389 -19.194 1.00 87.88 148 GLY A N 1
ATOM 1113 C CA . GLY A 1 148 ? 12.561 -7.245 -19.250 1.00 87.88 148 GLY A CA 1
ATOM 1114 C C . GLY A 1 148 ? 13.483 -7.165 -18.036 1.00 87.88 148 GLY A C 1
ATOM 1115 O O . GLY A 1 148 ? 13.360 -7.956 -17.104 1.00 87.88 148 GLY A O 1
ATOM 1116 N N . ASP A 1 149 ? 14.401 -6.200 -18.041 1.00 87.75 149 ASP A N 1
ATOM 1117 C CA . ASP A 1 149 ? 15.264 -5.903 -16.897 1.00 87.75 149 ASP A CA 1
ATOM 1118 C C . ASP A 1 149 ? 14.521 -5.003 -15.902 1.00 87.75 149 ASP A C 1
ATOM 1120 O O . ASP A 1 149 ? 14.391 -3.793 -16.100 1.00 87.75 149 ASP A O 1
ATOM 1124 N N . TYR A 1 150 ? 14.022 -5.604 -14.824 1.00 89.88 150 TYR A N 1
ATOM 1125 C CA . TYR A 1 150 ? 13.282 -4.915 -13.769 1.00 89.88 150 TYR A CA 1
ATOM 1126 C C . TYR A 1 150 ? 13.971 -5.049 -12.410 1.00 89.88 150 TYR A C 1
ATOM 1128 O O . TYR A 1 150 ? 14.745 -5.974 -12.171 1.00 89.88 150 TYR A O 1
ATOM 1136 N N . GLU A 1 151 ? 13.638 -4.157 -11.479 1.00 89.25 151 GLU A N 1
ATOM 1137 C CA . GLU A 1 151 ? 14.041 -4.252 -10.076 1.00 89.25 151 GLU A CA 1
ATOM 1138 C C . GLU A 1 151 ? 12.795 -4.391 -9.200 1.00 89.25 151 GLU A C 1
ATOM 1140 O O . GLU A 1 151 ? 11.890 -3.559 -9.254 1.00 89.25 151 GLU A O 1
ATOM 1145 N N . CYS A 1 152 ? 12.717 -5.465 -8.412 1.00 89.25 152 CYS A N 1
ATOM 1146 C CA . CYS A 1 152 ? 11.573 -5.726 -7.548 1.00 89.25 152 CYS A CA 1
ATOM 1147 C C . CYS A 1 152 ? 11.379 -4.575 -6.556 1.00 89.25 152 CYS A C 1
ATOM 1149 O O . CYS A 1 152 ? 12.218 -4.386 -5.678 1.00 89.25 152 CYS A O 1
ATOM 1151 N N . ARG A 1 153 ? 10.236 -3.882 -6.592 1.00 85.56 153 ARG A N 1
ATOM 1152 C CA . ARG A 1 153 ? 9.985 -2.742 -5.693 1.00 85.56 153 ARG A CA 1
ATOM 1153 C C . ARG A 1 153 ? 10.030 -3.107 -4.206 1.00 85.56 153 ARG A C 1
ATOM 1155 O O . ARG A 1 153 ? 10.378 -2.274 -3.380 1.00 85.56 153 ARG A O 1
ATOM 1162 N N . ARG A 1 154 ? 9.686 -4.348 -3.853 1.00 85.25 154 ARG A N 1
ATOM 1163 C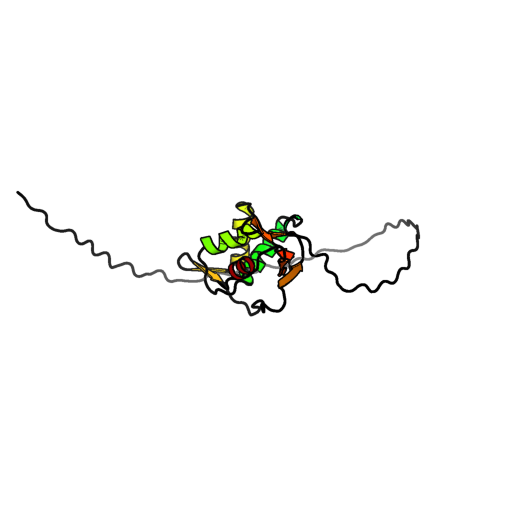 CA . ARG A 1 154 ? 9.649 -4.792 -2.452 1.00 85.25 154 ARG A CA 1
ATOM 1164 C C . ARG A 1 154 ? 11.026 -5.143 -1.887 1.00 85.25 154 ARG A C 1
ATOM 1166 O O . ARG A 1 154 ? 11.304 -4.834 -0.738 1.00 85.25 154 ARG A O 1
ATOM 1173 N N . CYS A 1 155 ? 11.855 -5.854 -2.652 1.00 85.81 155 CYS A N 1
ATOM 1174 C CA . CYS A 1 155 ? 13.114 -6.415 -2.143 1.00 85.81 155 CYS A CA 1
ATOM 1175 C C . CYS A 1 155 ? 14.372 -5.940 -2.881 1.00 85.81 155 CYS A C 1
ATOM 1177 O O . CYS A 1 155 ? 15.472 -6.310 -2.482 1.00 85.81 155 CYS A O 1
ATOM 1179 N N . GLY A 1 156 ? 14.231 -5.165 -3.957 1.00 86.31 156 GLY A N 1
ATOM 1180 C CA . GLY A 1 156 ? 15.341 -4.658 -4.766 1.00 86.31 156 GLY A CA 1
ATOM 1181 C C . GLY A 1 156 ? 16.043 -5.709 -5.633 1.00 86.31 156 GLY A C 1
ATOM 1182 O O . GLY A 1 156 ? 17.099 -5.439 -6.191 1.00 86.31 156 GLY A O 1
ATOM 1183 N N . ALA A 1 157 ? 15.518 -6.934 -5.736 1.00 87.25 157 ALA A N 1
ATOM 1184 C CA . ALA A 1 157 ? 16.137 -7.971 -6.562 1.00 87.25 157 ALA A CA 1
ATOM 1185 C C . ALA A 1 157 ? 15.968 -7.671 -8.060 1.00 87.25 157 ALA A C 1
ATOM 1187 O O . ALA A 1 157 ? 14.874 -7.305 -8.488 1.00 87.25 157 ALA A O 1
ATOM 1188 N N . SER A 1 158 ? 17.014 -7.899 -8.858 1.00 89.38 158 SER A N 1
ATOM 1189 C CA . SER A 1 158 ? 16.926 -7.853 -10.322 1.00 89.38 158 SER A CA 1
ATOM 1190 C C . SER A 1 158 ? 16.057 -9.001 -10.842 1.00 89.38 158 SER A C 1
ATOM 1192 O O . SER A 1 158 ? 16.233 -10.157 -10.449 1.00 89.38 158 SER A O 1
ATOM 1194 N N . LEU A 1 159 ? 15.119 -8.683 -11.726 1.00 89.44 159 LEU A N 1
ATOM 1195 C CA . LEU A 1 159 ? 14.148 -9.601 -12.303 1.00 89.44 159 LEU A CA 1
ATOM 1196 C C . LEU A 1 159 ? 14.273 -9.567 -13.822 1.00 89.44 159 LEU A C 1
ATOM 1198 O O . LEU A 1 159 ? 14.322 -8.491 -14.406 1.00 89.44 159 LEU A O 1
ATOM 1202 N N . SER A 1 160 ? 14.243 -10.742 -14.447 1.00 88.31 160 SER A N 1
ATOM 1203 C CA . SER A 1 160 ? 14.055 -10.886 -15.897 1.00 88.31 160 SER A CA 1
ATOM 1204 C C . SER A 1 160 ? 12.580 -10.807 -16.314 1.00 88.31 160 SER A C 1
ATOM 1206 O O . SER A 1 160 ? 12.258 -10.726 -17.498 1.00 88.31 160 SER A O 1
ATOM 1208 N N . THR A 1 161 ? 11.673 -10.891 -15.337 1.00 89.94 161 THR A N 1
ATOM 1209 C CA . THR A 1 161 ? 10.222 -10.879 -15.536 1.00 89.94 161 THR A CA 1
ATOM 1210 C C . THR A 1 161 ? 9.576 -10.095 -14.397 1.00 89.94 161 THR A C 1
ATOM 1212 O O . THR A 1 161 ? 9.625 -10.509 -13.234 1.00 89.94 161 THR A O 1
ATOM 1215 N N . GLY A 1 162 ? 8.993 -8.945 -14.725 1.00 90.25 162 GLY A N 1
ATOM 1216 C CA . GLY A 1 162 ? 8.268 -8.084 -13.799 1.00 90.25 162 GLY A CA 1
ATOM 1217 C C . GLY A 1 162 ? 6.793 -8.466 -13.745 1.00 90.25 162 GLY A C 1
ATOM 1218 O O . GLY A 1 162 ? 6.151 -8.626 -14.778 1.00 90.25 162 GLY A O 1
ATOM 1219 N N . HIS A 1 163 ? 6.261 -8.602 -12.535 1.00 89.88 163 HIS A N 1
ATOM 1220 C CA . HIS A 1 163 ? 4.834 -8.800 -12.290 1.00 89.88 163 HIS A CA 1
ATOM 1221 C C . HIS A 1 163 ? 4.226 -7.479 -11.823 1.00 89.88 163 HIS A C 1
ATOM 1223 O O . HIS A 1 163 ? 4.728 -6.870 -10.874 1.00 89.88 163 HIS A O 1
ATOM 1229 N N . PHE A 1 164 ? 3.155 -7.051 -12.477 1.00 89.31 164 PHE A N 1
ATOM 1230 C CA . PHE A 1 164 ? 2.464 -5.793 -12.225 1.00 89.31 164 PHE A CA 1
ATOM 1231 C C . PHE A 1 164 ? 1.032 -6.091 -11.804 1.00 89.31 164 PHE A C 1
ATOM 1233 O O . PHE A 1 164 ? 0.316 -6.779 -12.519 1.00 89.31 164 PHE A O 1
ATOM 1240 N N . VAL A 1 165 ? 0.618 -5.606 -10.640 1.00 85.25 165 VAL A N 1
ATOM 1241 C CA . VAL A 1 165 ? -0.761 -5.718 -10.167 1.00 85.25 165 VAL A CA 1
ATOM 1242 C C . VAL A 1 165 ? -1.503 -4.477 -10.626 1.00 85.25 165 VAL A C 1
ATOM 1244 O O . VAL A 1 165 ? -1.199 -3.376 -10.174 1.00 85.25 165 VAL A O 1
ATOM 1247 N N . ARG A 1 166 ? -2.449 -4.638 -11.540 1.00 83.19 166 ARG A N 1
ATOM 1248 C CA . ARG A 1 166 ? -3.353 -3.565 -11.930 1.00 83.19 166 ARG A CA 1
ATOM 1249 C C . ARG A 1 166 ? -4.503 -3.508 -10.924 1.00 83.19 166 ARG A C 1
ATOM 1251 O O . ARG A 1 166 ? -4.941 -4.542 -10.436 1.00 83.19 166 ARG A O 1
ATOM 1258 N N . PHE A 1 167 ? -4.911 -2.292 -10.601 1.00 76.19 167 PHE A N 1
ATOM 1259 C CA . PHE A 1 167 ? -6.097 -1.946 -9.833 1.00 76.19 167 PHE A CA 1
ATOM 1260 C C . PHE A 1 167 ? -6.921 -0.950 -10.655 1.00 76.19 167 PHE A C 1
ATOM 1262 O O . PHE A 1 167 ? -6.416 -0.354 -11.613 1.00 76.19 167 PHE A O 1
ATOM 1269 N N . GLY A 1 168 ? -8.169 -0.697 -10.256 1.00 69.25 168 GLY A N 1
ATOM 1270 C CA . GLY A 1 168 ? -8.985 0.360 -10.869 1.00 69.25 168 GLY A CA 1
ATOM 1271 C C . GLY A 1 168 ? -8.382 1.765 -10.718 1.00 69.25 168 GLY A C 1
ATOM 1272 O O . GLY A 1 168 ? -8.707 2.656 -11.496 1.00 69.25 168 GLY A O 1
ATOM 1273 N N . THR A 1 169 ? -7.489 1.945 -9.745 1.00 71.94 169 THR A N 1
ATOM 1274 C CA . THR A 1 169 ? -6.873 3.223 -9.356 1.00 71.94 169 THR A CA 1
ATOM 1275 C C . THR A 1 169 ? -5.415 3.378 -9.803 1.00 71.94 169 THR A C 1
ATOM 1277 O O . THR A 1 169 ? -4.850 4.457 -9.654 1.00 71.94 169 THR A O 1
ATOM 1280 N N . GLY A 1 170 ? -4.785 2.335 -10.360 1.00 78.81 170 GLY A N 1
ATOM 1281 C CA . GLY A 1 170 ? -3.394 2.398 -10.822 1.00 78.81 170 GLY A CA 1
ATOM 1282 C C . GLY A 1 170 ? -2.713 1.033 -10.969 1.00 78.81 170 GLY A C 1
ATOM 1283 O O . GLY A 1 170 ? -3.306 -0.009 -10.705 1.00 78.81 170 GLY A O 1
ATOM 1284 N N . GLU A 1 171 ? -1.446 1.024 -11.393 1.00 85.81 171 GLU A N 1
ATOM 1285 C CA . GLU A 1 171 ? -0.632 -0.196 -11.545 1.00 85.81 171 GLU A CA 1
ATOM 1286 C C . GLU A 1 171 ? 0.499 -0.236 -10.507 1.00 85.81 171 GLU A C 1
ATOM 1288 O O . GLU A 1 171 ? 1.322 0.672 -10.437 1.00 85.81 171 GLU A O 1
ATOM 1293 N N . LEU A 1 172 ? 0.588 -1.318 -9.731 1.00 84.88 172 LEU A N 1
ATOM 1294 C CA . LEU A 1 172 ? 1.608 -1.557 -8.713 1.00 84.88 172 LEU A CA 1
ATOM 1295 C C . LEU A 1 172 ? 2.623 -2.608 -9.191 1.00 84.88 172 LEU A C 1
ATOM 1297 O O . LEU A 1 172 ? 2.300 -3.778 -9.379 1.00 84.88 172 LEU A O 1
ATOM 1301 N N . GLY A 1 173 ? 3.886 -2.220 -9.333 1.00 83.94 173 GLY A N 1
ATOM 1302 C CA . GLY A 1 173 ? 4.966 -3.113 -9.753 1.00 83.94 173 GLY A CA 1
ATOM 1303 C C . GLY A 1 173 ? 6.227 -2.338 -10.140 1.00 83.94 173 GLY A C 1
ATOM 1304 O O . GLY A 1 173 ? 6.254 -1.111 -9.992 1.00 83.94 173 GLY A O 1
ATOM 1305 N N . PRO A 1 174 ? 7.277 -3.020 -10.627 1.00 90.25 174 PRO A N 1
ATOM 1306 C CA . PRO A 1 174 ? 7.368 -4.467 -10.854 1.00 90.25 174 PRO A CA 1
ATOM 1307 C C . PRO A 1 174 ? 7.697 -5.273 -9.584 1.00 90.25 174 PRO A C 1
ATOM 1309 O O . PRO A 1 174 ? 8.449 -4.832 -8.711 1.00 90.25 174 PRO A O 1
ATOM 1312 N N . PHE A 1 175 ? 7.184 -6.503 -9.511 1.00 88.81 175 PHE A N 1
ATOM 1313 C CA . PHE A 1 175 ? 7.486 -7.480 -8.461 1.00 88.81 175 PHE A CA 1
ATOM 1314 C C . PHE A 1 175 ? 7.999 -8.806 -9.019 1.00 88.81 175 PHE A C 1
ATOM 1316 O O . PHE A 1 175 ? 7.688 -9.199 -10.142 1.00 88.81 175 PHE A O 1
ATOM 1323 N N . GLY A 1 176 ? 8.754 -9.531 -8.192 1.00 88.00 176 GLY A N 1
ATOM 1324 C CA . GLY A 1 176 ? 9.076 -10.931 -8.453 1.00 88.00 176 GLY A CA 1
ATOM 1325 C C . GLY A 1 176 ? 7.900 -11.863 -8.119 1.00 88.00 176 GLY A C 1
ATOM 1326 O O . GLY A 1 176 ? 7.013 -11.479 -7.350 1.00 88.00 176 GLY A O 1
ATOM 1327 N N . PRO A 1 177 ? 7.923 -13.117 -8.603 1.00 84.88 177 PRO A N 1
ATOM 1328 C CA . PRO A 1 177 ? 6.815 -14.070 -8.463 1.00 84.88 177 PRO A CA 1
ATOM 1329 C C . PRO A 1 177 ? 6.490 -14.437 -7.005 1.00 84.88 177 PRO A C 1
ATOM 1331 O O . PRO A 1 177 ? 5.338 -14.700 -6.666 1.00 84.88 177 PRO A O 1
ATOM 1334 N N . SER A 1 178 ? 7.484 -14.441 -6.113 1.00 85.75 178 SER A N 1
ATOM 1335 C CA . SER A 1 178 ? 7.269 -14.632 -4.672 1.00 85.75 178 SER A CA 1
ATOM 1336 C C . SER A 1 178 ? 6.757 -13.360 -3.993 1.00 85.75 178 SER A C 1
ATOM 1338 O O . SER A 1 178 ? 5.832 -13.409 -3.186 1.00 85.75 178 SER A O 1
ATOM 1340 N N . CYS A 1 179 ? 7.323 -12.204 -4.348 1.00 87.69 179 CYS A N 1
ATOM 1341 C CA . CYS A 1 179 ? 6.971 -10.922 -3.742 1.00 87.69 179 CYS A CA 1
ATOM 1342 C C . CYS A 1 179 ? 5.526 -10.523 -4.045 1.00 87.69 179 CYS A C 1
ATOM 1344 O O . CYS A 1 179 ? 4.833 -10.090 -3.128 1.00 87.69 179 CYS A O 1
ATOM 1346 N N . VAL A 1 180 ? 5.057 -10.719 -5.284 1.00 85.69 180 VAL A N 1
ATOM 1347 C CA . VAL A 1 180 ? 3.670 -10.412 -5.669 1.00 85.69 180 VAL A CA 1
ATOM 1348 C C . VAL A 1 180 ? 2.668 -11.257 -4.874 1.00 85.69 180 VAL A C 1
ATOM 1350 O O . VAL A 1 180 ? 1.705 -10.723 -4.331 1.00 85.69 180 VAL A O 1
ATOM 1353 N N . ARG A 1 181 ? 2.944 -12.555 -4.682 1.00 83.50 181 ARG A N 1
ATOM 1354 C CA . ARG A 1 181 ? 2.112 -13.448 -3.853 1.00 83.50 181 ARG A CA 1
ATOM 1355 C C . ARG A 1 181 ? 2.069 -12.999 -2.398 1.00 83.50 181 ARG A C 1
ATOM 1357 O O . ARG A 1 181 ? 0.999 -12.956 -1.798 1.00 83.50 181 ARG A O 1
ATOM 1364 N N . ALA A 1 182 ? 3.218 -12.624 -1.843 1.00 83.75 182 ALA A N 1
ATOM 1365 C CA . ALA A 1 182 ? 3.305 -12.171 -0.463 1.00 83.75 182 ALA A CA 1
ATOM 1366 C C . ALA A 1 182 ? 2.593 -10.818 -0.242 1.00 83.75 182 ALA A C 1
ATOM 1368 O O . ALA A 1 182 ? 1.973 -10.620 0.805 1.00 83.75 182 ALA A O 1
ATOM 1369 N N . VAL A 1 183 ? 2.640 -9.894 -1.213 1.00 83.19 183 VAL A N 1
ATOM 1370 C CA . VAL A 1 183 ? 1.907 -8.612 -1.157 1.00 83.19 183 VAL A CA 1
ATOM 1371 C C . VAL A 1 183 ? 0.396 -8.854 -1.179 1.00 83.19 183 VAL A C 1
ATOM 1373 O O . VAL A 1 183 ? -0.302 -8.346 -0.305 1.00 83.19 183 VAL A O 1
ATOM 1376 N N . LEU A 1 184 ? -0.088 -9.722 -2.072 1.00 81.31 184 LEU A N 1
ATOM 1377 C CA . LEU A 1 184 ? -1.511 -10.078 -2.179 1.00 81.31 184 LEU A CA 1
ATOM 1378 C C . LEU A 1 184 ? -2.031 -10.951 -1.017 1.00 81.31 184 LEU A C 1
ATOM 1380 O O . LEU A 1 184 ? -3.235 -11.095 -0.826 1.00 81.31 184 LEU A O 1
ATOM 1384 N N . GLY A 1 185 ? -1.132 -11.488 -0.186 1.00 71.50 185 GLY A N 1
ATOM 1385 C CA . GLY A 1 185 ? -1.494 -12.233 1.021 1.00 71.50 185 GLY A CA 1
ATOM 1386 C C . GLY A 1 185 ? -1.595 -13.753 0.846 1.00 71.50 185 GLY A C 1
ATOM 1387 O O . GLY A 1 185 ? -2.254 -14.401 1.654 1.00 71.50 185 GLY A O 1
ATOM 1388 N N . ARG A 1 186 ? -0.935 -14.326 -0.171 1.00 67.19 186 ARG A N 1
ATOM 1389 C CA . ARG A 1 186 ? -0.939 -15.773 -0.479 1.00 67.19 186 ARG A CA 1
ATOM 1390 C C . ARG A 1 186 ? 0.196 -16.602 0.132 1.00 67.19 186 ARG A C 1
ATOM 1392 O O . ARG A 1 186 ? 0.185 -17.818 -0.046 1.00 67.19 186 ARG A O 1
ATOM 1399 N N . ASP A 1 187 ? 1.163 -15.970 0.796 1.00 59.47 187 ASP A N 1
ATOM 1400 C CA . ASP A 1 187 ? 2.338 -16.607 1.430 1.00 59.47 187 ASP A CA 1
ATOM 1401 C C . ASP A 1 187 ? 2.451 -16.184 2.887 1.00 59.47 187 ASP A C 1
ATOM 1403 O O . ASP A 1 187 ? 2.365 -14.950 3.126 1.00 59.47 187 ASP A O 1
#

Secondary structure (DSSP, 8-state):
---------------------------------------------------------------BTTT--HHHHHHHHHHHHHT-S-SEEEHHHHHHHHTTT---HHHHHHHHHHHHHTTSEEEETTEEEE---S----TTSSEEEEEEEEE-TTT--EEEEEEEEEETTEEEEEE-HHHHHHHHT--